Protein AF-A0A959FX69-F1 (afdb_monomer)

Radius of gyration: 20.19 Å; Cα contacts (8 Å, |Δi|>4): 535; chains: 1; bounding box: 51×44×54 Å

Structure (mmCIF, N/CA/C/O backbone):
data_AF-A0A959FX69-F1
#
_entry.id   AF-A0A959FX69-F1
#
loop_
_atom_site.group_PDB
_atom_site.id
_atom_site.type_symbol
_atom_site.label_atom_id
_atom_site.label_alt_id
_atom_site.label_comp_id
_atom_site.label_asym_id
_atom_site.label_entity_id
_atom_site.label_seq_id
_atom_site.pdbx_PDB_ins_code
_atom_site.Cartn_x
_atom_site.Cartn_y
_atom_site.Cartn_z
_atom_site.occupancy
_atom_site.B_iso_or_equiv
_atom_site.auth_seq_id
_atom_site.auth_comp_id
_atom_site.auth_asym_id
_atom_site.auth_atom_id
_atom_site.pdbx_PDB_model_num
ATOM 1 N N . PHE A 1 1 ? 13.823 -12.215 2.685 1.00 60.84 1 PHE A N 1
ATOM 2 C CA . PHE A 1 1 ? 13.140 -11.097 3.364 1.00 60.84 1 PHE A CA 1
ATOM 3 C C . PHE A 1 1 ? 13.623 -11.013 4.807 1.00 60.84 1 PHE A C 1
ATOM 5 O O . PHE A 1 1 ? 13.879 -12.054 5.402 1.00 60.84 1 PHE A O 1
ATOM 12 N N . ILE A 1 2 ? 13.808 -9.805 5.346 1.00 69.81 2 ILE A N 1
ATOM 13 C CA . ILE A 1 2 ? 14.130 -9.591 6.763 1.00 69.81 2 ILE A CA 1
ATOM 14 C C . ILE A 1 2 ? 13.033 -8.697 7.331 1.00 69.81 2 ILE A C 1
ATOM 16 O O . ILE A 1 2 ? 12.988 -7.513 7.013 1.00 69.81 2 ILE A O 1
ATOM 20 N N . GLN A 1 3 ? 12.176 -9.258 8.182 1.00 81.19 3 GLN A N 1
ATOM 21 C CA . GLN A 1 3 ? 11.218 -8.481 8.960 1.00 81.19 3 GLN A CA 1
ATOM 22 C C . GLN A 1 3 ? 11.856 -8.080 10.285 1.00 81.19 3 GLN A C 1
ATOM 24 O O . GLN A 1 3 ? 12.439 -8.916 10.978 1.00 81.19 3 GLN A O 1
ATOM 29 N N . LYS A 1 4 ? 11.730 -6.806 10.653 1.00 84.50 4 LYS A N 1
ATOM 30 C CA . LYS A 1 4 ? 12.054 -6.330 11.998 1.00 84.50 4 LYS A CA 1
ATOM 31 C C . LYS A 1 4 ? 10.787 -5.773 12.616 1.00 84.50 4 LYS A C 1
ATOM 33 O O . LYS A 1 4 ? 10.212 -4.830 12.085 1.00 84.50 4 LYS A O 1
ATOM 38 N N . VAL A 1 5 ? 10.370 -6.375 13.722 1.00 86.62 5 VAL A N 1
ATOM 39 C CA . VAL A 1 5 ? 9.190 -5.959 14.477 1.00 86.62 5 VAL A CA 1
ATOM 40 C C . VAL A 1 5 ? 9.670 -5.329 15.776 1.00 86.62 5 VAL A C 1
ATOM 42 O O . VAL A 1 5 ? 10.450 -5.934 16.512 1.00 86.62 5 VAL A O 1
ATOM 45 N N . TYR A 1 6 ? 9.220 -4.106 16.036 1.00 86.81 6 TYR A N 1
ATOM 46 C CA . TYR A 1 6 ? 9.496 -3.375 17.267 1.00 86.81 6 TYR A CA 1
ATOM 47 C C . TYR A 1 6 ? 8.195 -3.273 18.056 1.00 86.81 6 TYR A C 1
ATOM 49 O O . TYR A 1 6 ? 7.182 -2.837 17.518 1.00 86.81 6 TYR A O 1
ATOM 57 N N . GLN A 1 7 ? 8.222 -3.700 19.317 1.00 89.94 7 GLN A N 1
ATOM 58 C CA . GLN A 1 7 ? 7.060 -3.702 20.201 1.00 89.94 7 GLN A CA 1
ATOM 59 C C . GLN A 1 7 ? 7.427 -3.071 21.537 1.00 89.94 7 GLN A C 1
ATOM 61 O O . GLN A 1 7 ? 8.531 -3.261 22.050 1.00 89.94 7 GLN A O 1
ATOM 66 N N . GLY A 1 8 ? 6.482 -2.333 22.101 1.00 90.56 8 GLY A N 1
ATOM 67 C CA . GLY A 1 8 ? 6.610 -1.713 23.406 1.00 90.56 8 GLY A CA 1
ATOM 68 C C . GLY A 1 8 ? 5.258 -1.224 23.902 1.00 90.56 8 GLY A C 1
ATOM 69 O O . GLY A 1 8 ? 4.293 -1.154 23.145 1.00 90.56 8 GLY A O 1
ATOM 70 N N . THR A 1 9 ? 5.206 -0.887 25.183 1.00 90.50 9 THR A N 1
ATOM 71 C CA . THR A 1 9 ? 4.040 -0.276 25.820 1.00 90.50 9 THR A CA 1
ATOM 72 C C . THR A 1 9 ? 4.452 1.081 26.357 1.00 90.50 9 THR A C 1
ATOM 74 O O . THR A 1 9 ? 5.517 1.216 26.961 1.00 90.50 9 THR A O 1
ATOM 77 N N . HIS A 1 10 ? 3.608 2.080 26.134 1.00 89.56 10 H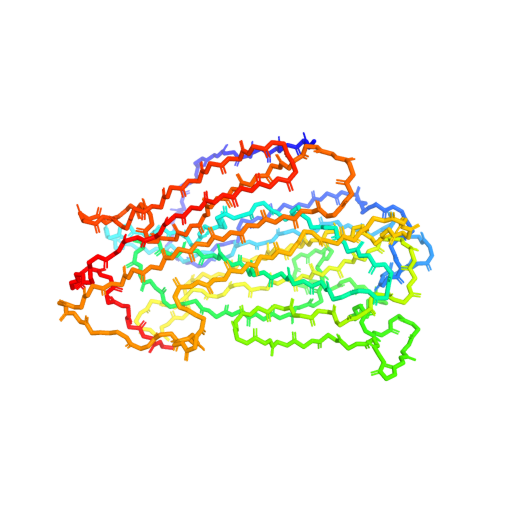IS A N 1
ATOM 78 C CA . HIS A 1 10 ? 3.779 3.420 26.664 1.00 89.56 10 HIS A CA 1
ATOM 79 C C . HIS A 1 10 ? 2.463 3.869 27.295 1.00 89.56 10 HIS A C 1
ATOM 81 O O . HIS A 1 10 ? 1.397 3.632 26.732 1.00 89.56 10 HIS A O 1
ATOM 87 N N . THR A 1 11 ? 2.545 4.490 28.467 1.00 90.19 11 THR A N 1
ATOM 88 C CA . THR A 1 11 ? 1.401 5.107 29.138 1.00 90.19 11 THR A CA 1
ATOM 89 C C . THR A 1 11 ? 1.518 6.609 28.951 1.00 90.19 11 THR A C 1
ATOM 91 O O . THR A 1 11 ? 2.545 7.181 29.306 1.00 90.19 11 THR A O 1
ATOM 94 N N . TYR A 1 12 ? 0.485 7.214 28.375 1.00 89.31 12 TYR A N 1
ATOM 95 C CA . TYR A 1 12 ? 0.401 8.654 28.166 1.00 89.31 12 TYR A CA 1
ATOM 96 C C . TYR A 1 12 ? -0.256 9.311 29.382 1.00 89.31 12 TYR A C 1
ATOM 98 O O . TYR A 1 12 ? -1.201 8.757 29.942 1.00 89.31 12 TYR A O 1
ATOM 106 N N . ASP A 1 13 ? 0.252 10.475 29.786 1.00 90.12 13 ASP A N 1
ATOM 107 C CA . ASP A 1 13 ? -0.239 11.191 30.971 1.00 90.12 13 ASP A CA 1
ATOM 108 C C . ASP A 1 13 ? -1.556 11.946 30.713 1.00 90.12 13 ASP A C 1
ATOM 110 O O . ASP A 1 13 ? -2.286 12.247 31.656 1.00 90.12 13 ASP A O 1
ATOM 114 N N . GLU A 1 14 ? -1.858 12.259 29.449 1.00 92.19 14 GLU A N 1
ATOM 115 C CA . GLU A 1 14 ? -3.026 13.041 29.037 1.00 92.19 14 GLU A CA 1
ATOM 116 C C . GLU A 1 14 ? -3.644 12.469 27.750 1.00 92.19 14 GLU A C 1
ATOM 118 O O . GLU A 1 14 ? -2.985 11.782 26.966 1.00 92.19 14 GLU A O 1
ATOM 123 N N . ALA A 1 15 ? -4.921 12.771 27.511 1.00 92.00 15 ALA A N 1
ATOM 124 C CA . ALA A 1 15 ? -5.539 12.558 26.210 1.00 92.00 15 ALA A CA 1
ATOM 125 C C . ALA A 1 15 ? -4.938 13.507 25.161 1.00 92.00 15 ALA A C 1
ATOM 127 O O . ALA A 1 15 ? -4.687 14.686 25.419 1.00 92.00 15 ALA A O 1
ATOM 128 N N . GLY A 1 16 ? -4.754 13.012 23.941 1.00 92.50 16 GLY A N 1
ATOM 129 C CA . GLY A 1 16 ? -4.154 13.787 22.863 1.00 92.50 16 GLY A CA 1
ATOM 130 C C . GLY A 1 16 ? -3.805 12.945 21.645 1.00 92.50 16 GLY A C 1
ATOM 131 O O . GLY A 1 16 ? -4.006 11.733 21.622 1.00 92.50 16 GLY A O 1
ATOM 132 N N . THR A 1 17 ? -3.275 13.599 20.616 1.00 92.56 17 THR A N 1
ATOM 133 C CA . THR A 1 17 ? -2.729 12.915 19.440 1.00 92.56 17 THR A CA 1
ATOM 134 C C . THR A 1 17 ? -1.234 12.723 19.625 1.00 92.56 17 THR A C 1
ATOM 136 O O . THR A 1 17 ? -0.490 13.689 19.802 1.00 92.56 17 THR A O 1
ATOM 139 N N . TYR A 1 18 ? -0.792 11.474 19.546 1.00 92.94 18 TYR A N 1
ATOM 140 C CA . TYR A 1 18 ? 0.601 11.091 19.723 1.00 92.94 18 TYR A CA 1
ATOM 141 C C . TYR A 1 18 ? 1.142 10.452 18.455 1.00 92.94 18 TYR A C 1
ATOM 143 O O . TYR A 1 18 ? 0.431 9.730 17.765 1.00 92.94 18 TYR A O 1
ATOM 151 N N . ILE A 1 19 ? 2.417 10.707 18.160 1.00 94.25 19 ILE A N 1
ATOM 152 C CA . ILE A 1 19 ? 3.085 10.172 16.975 1.00 94.25 19 ILE A CA 1
ATOM 153 C C . ILE A 1 19 ? 4.108 9.130 17.411 1.00 94.25 19 ILE A C 1
ATOM 155 O O . ILE A 1 19 ? 5.110 9.454 18.053 1.00 94.25 19 ILE A O 1
ATOM 159 N N . LEU A 1 20 ? 3.882 7.882 17.014 1.00 92.94 20 LEU A N 1
ATOM 160 C CA . LEU A 1 20 ? 4.917 6.863 16.986 1.00 92.94 20 LEU A CA 1
ATOM 161 C C . LEU A 1 20 ? 5.712 7.042 15.695 1.00 92.94 20 LEU A C 1
ATOM 163 O O . LEU A 1 20 ? 5.139 7.097 14.612 1.00 92.94 20 LEU A O 1
ATOM 167 N N . SER A 1 21 ? 7.036 7.135 15.786 1.00 94.00 21 SER A N 1
ATOM 168 C CA . SER A 1 21 ? 7.864 7.281 14.590 1.00 94.00 21 SER A CA 1
ATOM 169 C C . SER A 1 21 ? 9.110 6.421 14.627 1.00 94.00 21 SER A C 1
ATOM 171 O O . SER A 1 21 ? 9.652 6.094 15.684 1.00 94.00 21 SER A O 1
ATOM 173 N N . PHE A 1 22 ? 9.564 6.063 13.434 1.00 92.75 22 PHE A N 1
ATOM 174 C CA . PHE A 1 22 ? 10.793 5.335 13.203 1.00 92.75 22 PHE A CA 1
ATOM 175 C C . PHE A 1 22 ? 11.621 6.096 12.179 1.00 92.75 22 PHE A C 1
ATOM 177 O O . PHE A 1 22 ? 11.14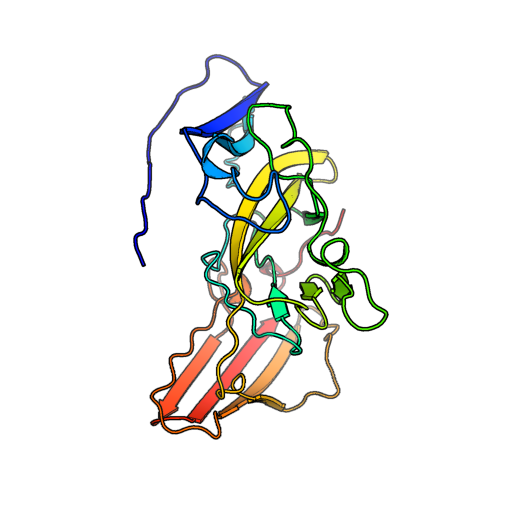4 6.414 11.092 1.00 92.75 22 PHE A O 1
ATOM 184 N N . ARG A 1 23 ? 12.882 6.358 12.520 1.00 94.12 23 ARG A N 1
ATOM 185 C CA . ARG A 1 23 ? 13.843 6.977 11.615 1.00 94.12 23 ARG A CA 1
ATOM 186 C C . ARG A 1 23 ? 15.068 6.092 11.480 1.00 94.12 23 ARG A C 1
ATOM 188 O O . ARG A 1 23 ? 15.668 5.703 12.481 1.00 94.12 23 ARG A O 1
ATOM 195 N N . TYR A 1 24 ? 15.476 5.846 10.243 1.00 92.25 24 TYR A N 1
ATOM 196 C CA . TYR A 1 24 ? 16.719 5.159 9.928 1.00 92.25 24 TYR A CA 1
ATOM 197 C C . TYR A 1 24 ? 17.632 6.067 9.088 1.00 92.25 24 TYR A C 1
ATOM 199 O O . TYR A 1 24 ? 17.169 6.652 8.102 1.00 92.25 24 TYR A O 1
ATOM 207 N N . PRO A 1 25 ? 18.912 6.238 9.474 1.00 91.00 25 PRO A N 1
ATOM 208 C CA . PRO A 1 25 ? 19.843 7.061 8.717 1.00 91.00 25 PRO A CA 1
ATOM 209 C C . PRO A 1 25 ? 20.224 6.355 7.411 1.00 91.00 25 PRO A C 1
ATOM 211 O O . PRO A 1 25 ? 20.936 5.354 7.424 1.00 91.00 25 PRO A O 1
ATOM 214 N N . GLY A 1 26 ? 19.759 6.916 6.296 1.00 88.88 26 GLY A N 1
ATOM 215 C CA . GLY A 1 26 ? 20.072 6.468 4.943 1.00 88.88 26 GLY A CA 1
ATOM 216 C C . GLY A 1 26 ? 19.048 5.503 4.348 1.00 88.88 26 GLY A C 1
ATOM 217 O O . GLY A 1 26 ? 18.696 4.483 4.938 1.00 88.88 26 GLY A O 1
ATOM 218 N N . ARG A 1 27 ? 18.582 5.815 3.138 1.00 94.06 27 ARG A N 1
ATOM 219 C CA . ARG A 1 27 ? 17.847 4.885 2.273 1.00 94.06 27 ARG A CA 1
ATOM 220 C C . ARG A 1 27 ? 18.829 3.995 1.509 1.00 94.06 27 ARG A C 1
ATOM 222 O O . ARG A 1 27 ? 20.050 4.103 1.635 1.00 94.06 27 ARG A O 1
ATOM 229 N N . LYS A 1 28 ? 18.298 3.105 0.677 1.00 93.94 28 LYS A N 1
ATOM 230 C CA . LYS A 1 28 ? 19.111 2.420 -0.327 1.00 93.94 28 LYS A CA 1
ATOM 231 C C . LYS A 1 28 ? 19.709 3.450 -1.298 1.00 93.94 28 LYS A C 1
ATOM 233 O O . LYS A 1 28 ? 19.029 4.411 -1.646 1.00 93.94 28 LYS A O 1
ATOM 238 N N . SER A 1 29 ? 20.954 3.247 -1.726 1.00 97.00 29 SER A N 1
ATOM 239 C CA . SER A 1 29 ? 21.612 4.081 -2.745 1.00 97.00 29 SER A CA 1
ATOM 240 C C . SER A 1 29 ? 21.018 3.857 -4.141 1.00 97.00 29 SER A C 1
ATOM 242 O O . SER A 1 29 ? 20.573 2.746 -4.444 1.00 97.00 29 SER A O 1
ATOM 244 N N . GLY A 1 30 ? 21.027 4.894 -4.983 1.00 97.44 30 GLY A N 1
ATOM 245 C CA . GLY A 1 30 ? 20.589 4.828 -6.378 1.00 97.44 30 GLY A CA 1
ATOM 246 C C . GLY A 1 30 ? 19.078 4.717 -6.611 1.00 97.44 30 GLY A C 1
ATOM 247 O O . GLY A 1 30 ? 18.683 4.170 -7.635 1.00 97.44 30 GLY A O 1
ATOM 248 N N . ILE A 1 31 ? 18.227 5.210 -5.703 1.00 97.88 31 ILE A N 1
ATOM 249 C CA . ILE A 1 31 ? 16.775 5.273 -5.948 1.00 97.88 31 ILE A CA 1
ATOM 250 C C . ILE A 1 31 ? 16.507 6.320 -7.034 1.00 97.88 31 ILE A C 1
ATOM 252 O O . ILE A 1 31 ? 16.881 7.481 -6.888 1.00 97.88 31 ILE A O 1
ATOM 256 N N . LEU A 1 32 ? 15.871 5.908 -8.129 1.00 98.25 32 LEU A N 1
ATOM 257 C CA . LEU A 1 32 ? 15.765 6.690 -9.363 1.00 98.25 32 LEU A CA 1
ATOM 258 C C . LEU A 1 32 ? 14.868 7.922 -9.220 1.00 98.25 32 LEU A C 1
ATOM 260 O O . LEU A 1 32 ? 15.136 8.957 -9.829 1.00 98.25 32 LEU A O 1
ATOM 264 N N . ASN A 1 33 ? 13.825 7.832 -8.396 1.00 97.69 33 ASN A N 1
ATOM 265 C CA . ASN A 1 33 ? 12.833 8.890 -8.233 1.00 97.69 33 ASN A CA 1
ATOM 266 C C . ASN A 1 33 ? 13.022 9.751 -6.971 1.00 97.69 33 ASN A C 1
ATOM 268 O O . ASN A 1 33 ? 12.149 10.554 -6.650 1.00 97.69 33 ASN A O 1
ATOM 272 N N . LEU A 1 34 ? 14.157 9.627 -6.267 1.00 97.44 34 LEU A N 1
ATOM 273 C CA . LEU A 1 34 ? 14.540 10.570 -5.211 1.00 97.44 34 LEU A CA 1
ATOM 274 C C . LEU A 1 34 ? 16.051 10.728 -5.092 1.00 97.44 34 LEU A C 1
ATOM 276 O O . LEU A 1 34 ? 16.771 9.759 -4.885 1.00 97.44 34 LEU A O 1
ATOM 280 N N . ASN A 1 35 ? 16.529 11.973 -5.160 1.00 96.94 35 ASN A N 1
ATOM 281 C CA . ASN A 1 35 ? 17.936 12.347 -4.934 1.00 96.94 35 ASN A CA 1
ATOM 282 C C . ASN A 1 35 ? 18.969 11.459 -5.654 1.00 96.94 35 ASN A C 1
ATOM 284 O O . ASN A 1 35 ? 20.085 11.287 -5.160 1.00 96.94 35 ASN A O 1
ATOM 288 N N . PHE A 1 36 ? 18.611 10.896 -6.810 1.00 96.75 36 PHE A N 1
ATOM 289 C CA . PHE A 1 36 ? 19.488 10.025 -7.580 1.00 96.75 36 PHE A CA 1
ATOM 290 C C . PHE A 1 36 ? 20.803 10.749 -7.938 1.00 96.75 36 PHE A C 1
ATOM 292 O O . PHE A 1 36 ? 20.761 11.911 -8.356 1.00 96.75 36 PHE A O 1
ATOM 299 N N . PRO A 1 37 ? 21.978 10.101 -7.811 1.00 96.75 37 PRO A N 1
ATOM 300 C CA . PRO A 1 37 ? 22.199 8.723 -7.351 1.00 96.75 37 PRO A CA 1
ATOM 301 C C . PRO A 1 37 ? 22.395 8.576 -5.829 1.00 96.75 37 PRO A C 1
ATOM 303 O O . PRO A 1 37 ? 22.539 7.458 -5.346 1.00 96.75 37 PRO A O 1
ATOM 306 N N . ASN A 1 38 ? 22.394 9.676 -5.072 1.00 97.12 38 ASN A N 1
ATOM 307 C CA . ASN A 1 38 ? 22.848 9.748 -3.677 1.00 97.12 38 ASN A CA 1
ATOM 308 C C . ASN A 1 38 ? 21.708 9.589 -2.651 1.00 97.12 38 ASN A C 1
ATOM 310 O O . ASN A 1 38 ? 21.697 10.253 -1.606 1.00 97.12 38 ASN A O 1
ATOM 314 N N . SER A 1 39 ? 20.710 8.754 -2.937 1.00 97.56 39 SER A N 1
ATOM 315 C CA . SER A 1 39 ? 19.547 8.550 -2.063 1.00 97.56 39 SER A CA 1
ATOM 316 C C . SER A 1 39 ? 19.911 8.012 -0.671 1.00 97.56 39 SER A C 1
ATOM 318 O O . SER A 1 39 ? 19.166 8.232 0.281 1.00 97.56 39 SER A O 1
ATOM 320 N N . GLU A 1 40 ? 21.079 7.387 -0.503 1.00 96.94 40 GLU A N 1
ATOM 321 C CA . GLU A 1 40 ? 21.619 6.953 0.792 1.00 96.94 40 GLU A CA 1
ATOM 322 C C . GLU A 1 40 ? 21.926 8.104 1.761 1.00 96.94 40 GLU A C 1
ATOM 324 O O . GLU A 1 40 ? 22.043 7.878 2.963 1.00 96.94 40 GLU A O 1
ATOM 329 N N . SER A 1 41 ? 22.026 9.341 1.265 1.00 96.50 41 SER A N 1
ATOM 330 C CA . SER A 1 41 ? 22.173 10.534 2.109 1.00 96.50 41 SER A CA 1
ATOM 331 C C . SER A 1 41 ? 20.863 10.977 2.775 1.00 96.50 41 SER A C 1
ATOM 333 O O . SER A 1 41 ? 20.879 11.795 3.696 1.00 96.50 41 SER A O 1
ATOM 335 N N . ILE A 1 42 ? 19.727 10.428 2.339 1.00 97.12 42 ILE A N 1
ATOM 336 C CA . ILE A 1 42 ? 18.392 10.790 2.810 1.00 97.12 42 ILE A CA 1
ATOM 337 C C . ILE A 1 42 ? 17.939 9.801 3.878 1.00 97.12 42 ILE A C 1
ATOM 339 O O . ILE A 1 42 ? 18.058 8.589 3.712 1.00 97.12 42 ILE A O 1
ATOM 343 N N . SER A 1 43 ? 17.394 10.308 4.983 1.00 96.19 43 SER A N 1
ATOM 344 C CA . SER A 1 43 ? 16.818 9.453 6.025 1.00 96.19 43 SER A CA 1
ATOM 345 C C . SER A 1 43 ? 15.530 8.776 5.546 1.00 96.19 43 SER A C 1
ATOM 347 O O . SER A 1 43 ? 14.752 9.339 4.777 1.00 96.19 43 SER A O 1
ATOM 349 N N . TYR A 1 44 ? 15.301 7.560 6.027 1.00 93.31 44 TYR A N 1
ATOM 350 C CA . TYR A 1 44 ? 14.010 6.889 5.938 1.00 93.31 44 TYR A CA 1
ATOM 351 C C . TYR A 1 44 ? 13.206 7.220 7.195 1.00 93.31 44 TYR A C 1
ATOM 353 O O . TYR A 1 44 ? 13.726 7.054 8.303 1.00 93.31 44 TYR A O 1
ATOM 361 N N . TYR A 1 45 ? 11.973 7.696 7.034 1.00 95.38 45 TYR A N 1
ATOM 362 C CA . TYR A 1 45 ? 11.091 8.058 8.140 1.00 95.38 45 TYR A CA 1
ATOM 363 C C . TYR A 1 45 ? 9.709 7.443 7.947 1.00 95.38 45 TYR A C 1
ATOM 365 O O . TYR A 1 45 ? 9.104 7.587 6.888 1.00 95.38 45 TYR A O 1
ATOM 373 N N . LEU A 1 46 ? 9.213 6.803 9.001 1.00 93.38 46 LEU A N 1
ATOM 374 C CA . LEU A 1 46 ? 7.832 6.362 9.137 1.00 93.38 46 LEU A CA 1
ATOM 375 C C . LEU A 1 46 ? 7.216 7.050 10.349 1.00 93.38 46 LEU A C 1
ATOM 377 O O . LEU A 1 46 ? 7.868 7.179 11.390 1.00 93.38 46 LEU A O 1
ATOM 381 N N . GLY A 1 47 ? 5.955 7.440 10.223 1.00 93.31 47 GLY A N 1
ATOM 382 C CA . GLY A 1 47 ? 5.157 8.005 11.300 1.00 93.31 47 GLY A CA 1
ATOM 383 C C . GLY A 1 47 ? 3.774 7.371 11.320 1.00 93.31 47 GLY A C 1
ATOM 384 O O . GLY A 1 47 ? 3.200 7.102 10.265 1.00 93.31 47 GLY A O 1
ATOM 385 N N . ALA A 1 48 ? 3.261 7.147 12.524 1.00 93.88 48 ALA A N 1
ATOM 386 C CA . ALA A 1 48 ? 1.873 6.816 12.775 1.00 93.88 48 ALA A CA 1
ATOM 387 C C . ALA A 1 48 ? 1.342 7.726 13.887 1.00 93.88 48 ALA A C 1
ATOM 389 O O . ALA A 1 48 ? 1.903 7.748 14.985 1.00 93.88 48 ALA A O 1
ATOM 390 N N . ALA A 1 49 ? 0.306 8.504 13.592 1.00 93.88 49 ALA A N 1
ATOM 391 C CA . ALA A 1 49 ? -0.400 9.314 14.570 1.00 93.88 49 ALA A CA 1
ATOM 392 C C . ALA A 1 49 ? -1.596 8.525 15.102 1.00 93.88 49 ALA A C 1
ATOM 394 O O . ALA A 1 49 ? -2.345 7.955 14.315 1.00 93.88 49 ALA A O 1
ATOM 395 N N . ALA A 1 50 ? -1.787 8.520 16.418 1.00 91.94 50 ALA A N 1
ATOM 396 C CA . ALA A 1 50 ? -2.941 7.907 17.057 1.00 91.94 50 ALA A CA 1
ATOM 397 C C . ALA A 1 50 ? -3.534 8.829 18.122 1.00 91.94 50 ALA A C 1
ATOM 399 O O . ALA A 1 50 ? -2.809 9.488 18.878 1.00 91.94 50 ALA A O 1
ATOM 400 N N . ARG A 1 51 ? -4.866 8.876 18.183 1.00 90.25 51 ARG A N 1
ATOM 401 C CA . ARG A 1 51 ? -5.613 9.604 19.209 1.00 90.25 51 ARG A CA 1
ATOM 402 C C . ARG A 1 51 ? -5.770 8.737 20.458 1.00 90.25 51 ARG A C 1
ATOM 404 O O . ARG A 1 51 ? -6.402 7.688 20.425 1.00 90.25 51 ARG A O 1
ATOM 411 N N . VAL A 1 52 ? -5.221 9.210 21.570 1.00 89.12 52 VAL A N 1
ATOM 412 C CA . VAL A 1 52 ? -5.407 8.644 22.909 1.00 89.12 52 VAL A CA 1
ATOM 413 C C . VAL A 1 52 ? -6.500 9.442 23.611 1.00 89.12 52 VAL A C 1
ATOM 415 O O . VAL A 1 52 ? -6.478 10.674 23.604 1.00 89.12 52 VAL A O 1
ATOM 418 N N . THR A 1 53 ? -7.471 8.749 24.202 1.00 86.31 53 THR A N 1
ATOM 419 C CA . THR A 1 53 ? -8.624 9.364 24.874 1.00 86.31 53 THR A CA 1
ATOM 420 C C . THR A 1 53 ? -8.765 8.849 26.297 1.00 86.31 53 THR A C 1
ATOM 422 O O . THR A 1 53 ? -8.407 7.706 26.559 1.00 86.31 53 THR A O 1
ATOM 425 N N . ASP A 1 54 ? -9.388 9.640 27.171 1.00 82.94 54 ASP A N 1
ATOM 426 C CA . ASP A 1 54 ? -9.720 9.231 28.546 1.00 82.94 54 ASP A CA 1
ATOM 427 C C . ASP A 1 54 ? -10.876 8.210 28.620 1.00 82.94 54 ASP A C 1
ATOM 429 O O . ASP A 1 54 ? -11.243 7.763 29.705 1.00 82.94 54 ASP A O 1
ATOM 433 N N . ASN A 1 55 ? -11.490 7.867 27.482 1.00 71.69 55 ASN A N 1
ATOM 434 C CA . ASN A 1 55 ? -12.589 6.908 27.417 1.00 71.69 55 ASN A CA 1
ATOM 435 C C . ASN A 1 55 ? -12.084 5.458 27.453 1.00 71.69 55 ASN A C 1
ATOM 437 O O . ASN A 1 55 ? -11.074 5.122 26.841 1.00 71.69 55 ASN A O 1
ATOM 441 N N . ASP A 1 56 ? -12.875 4.583 28.077 1.00 59.50 56 ASP A N 1
ATOM 442 C CA . ASP A 1 56 ? -12.555 3.162 28.274 1.00 59.50 56 ASP A CA 1
ATOM 443 C C . ASP A 1 56 ? -12.699 2.283 27.016 1.00 59.50 56 ASP A C 1
ATOM 445 O O . ASP A 1 56 ? -12.372 1.098 27.067 1.00 59.50 56 ASP A O 1
ATOM 449 N N . ALA A 1 57 ? -13.219 2.807 25.899 1.00 76.25 57 ALA A N 1
ATOM 450 C CA . ALA A 1 57 ? -13.374 2.021 24.675 1.00 76.25 57 ALA A CA 1
ATOM 451 C C . ALA A 1 57 ? -12.014 1.895 23.962 1.00 76.25 57 ALA A C 1
ATOM 453 O O . ALA A 1 57 ? -11.487 2.911 23.502 1.00 76.25 57 ALA A O 1
ATOM 454 N N . PRO A 1 58 ? -11.435 0.685 23.846 1.00 80.38 58 PRO A N 1
ATOM 455 C CA . PRO A 1 58 ? -10.174 0.503 23.139 1.00 80.38 58 PRO A CA 1
ATOM 456 C C . PRO A 1 58 ? -10.318 0.906 21.668 1.00 80.38 58 PRO A C 1
ATOM 458 O O . PRO A 1 58 ? -11.330 0.592 21.044 1.00 80.38 58 PRO A O 1
ATOM 461 N N . ASN A 1 59 ? -9.299 1.571 21.122 1.00 85.88 59 ASN A N 1
ATOM 462 C CA . ASN A 1 59 ? -9.137 1.759 19.683 1.00 85.88 59 ASN A CA 1
ATOM 463 C C . ASN A 1 59 ? -7.972 0.894 19.182 1.00 85.88 59 ASN A C 1
ATOM 465 O O . ASN A 1 59 ? -6.897 0.900 19.790 1.00 85.88 59 ASN A O 1
ATOM 469 N N . ARG A 1 60 ? -8.178 0.150 18.098 1.00 88.75 60 ARG A N 1
ATOM 470 C CA . ARG A 1 60 ? -7.174 -0.672 17.427 1.00 88.75 60 ARG A CA 1
ATOM 471 C C . ARG A 1 60 ? -6.856 -0.054 16.074 1.00 88.75 60 ARG A C 1
ATOM 473 O O . ARG A 1 60 ? -7.673 -0.125 15.170 1.00 88.75 60 ARG A O 1
ATOM 480 N N . SER A 1 61 ? -5.626 0.437 15.936 1.00 90.31 61 SER A N 1
ATOM 481 C CA . SER A 1 61 ? -5.147 1.045 14.697 1.00 90.31 61 SER A CA 1
ATOM 482 C C . SER A 1 61 ? -5.319 0.148 13.468 1.00 90.31 61 SER A C 1
ATOM 484 O O . SER A 1 61 ? -5.163 -1.080 13.581 1.00 90.31 61 SER A O 1
ATOM 486 N N . PRO A 1 62 ? -5.497 0.745 12.274 1.00 90.88 62 PRO A N 1
ATOM 487 C CA . PRO A 1 62 ? -5.469 0.006 11.027 1.00 90.88 62 PRO A CA 1
ATOM 488 C C . PRO A 1 62 ? -4.172 -0.784 10.890 1.00 90.88 62 PRO A C 1
ATOM 490 O O . PRO A 1 62 ? -3.072 -0.298 11.179 1.00 90.88 62 PRO A O 1
ATOM 493 N N . ARG A 1 63 ? -4.299 -2.016 10.408 1.00 89.81 63 ARG A N 1
ATOM 494 C CA . ARG A 1 63 ? -3.176 -2.922 10.171 1.00 89.81 63 ARG A CA 1
ATOM 495 C C . ARG A 1 63 ? -3.039 -3.230 8.692 1.00 89.81 63 ARG A C 1
ATOM 497 O O . ARG A 1 63 ? -4.020 -3.494 8.008 1.00 89.81 63 ARG A O 1
ATOM 504 N N . TRP A 1 64 ? -1.800 -3.241 8.229 1.00 88.56 64 TRP A N 1
ATOM 505 C CA . TRP A 1 64 ? -1.433 -3.688 6.892 1.00 88.56 64 TRP A CA 1
ATOM 506 C C . TRP A 1 64 ? -1.508 -5.210 6.833 1.00 88.56 64 TRP A C 1
ATOM 508 O O . TRP A 1 64 ? -0.843 -5.883 7.626 1.00 88.56 64 TRP A O 1
ATOM 518 N N . LEU A 1 65 ? -2.316 -5.748 5.923 1.00 89.00 65 LEU A N 1
ATOM 519 C CA . LEU A 1 65 ? -2.455 -7.196 5.760 1.00 89.00 65 LEU A CA 1
ATOM 520 C C . LEU A 1 65 ? -1.353 -7.788 4.881 1.00 89.00 65 LEU A C 1
ATOM 522 O O . LEU A 1 65 ? -1.059 -8.979 4.980 1.00 89.00 65 LEU A O 1
ATOM 526 N N . GLU A 1 66 ? -0.688 -6.941 4.094 1.00 83.94 66 GLU A N 1
ATOM 527 C CA . GLU A 1 66 ? 0.374 -7.342 3.182 1.00 83.94 66 GLU A CA 1
ATOM 528 C C . GLU A 1 66 ? 1.680 -6.605 3.484 1.00 83.94 66 GLU A C 1
ATOM 530 O O . GLU A 1 66 ? 1.709 -5.375 3.650 1.00 83.94 66 GLU A O 1
ATOM 535 N N . PRO A 1 67 ? 2.805 -7.337 3.557 1.00 78.00 67 PRO A N 1
ATOM 536 C CA . PRO A 1 67 ? 4.098 -6.685 3.635 1.00 78.00 67 PRO A CA 1
ATOM 537 C C . PRO A 1 67 ? 4.336 -5.899 2.328 1.00 78.00 67 PRO A C 1
ATOM 539 O O . PRO A 1 67 ? 3.843 -6.316 1.287 1.00 78.00 67 PRO A O 1
ATOM 542 N N . PRO A 1 68 ? 5.093 -4.786 2.349 1.00 72.25 68 PRO A N 1
ATOM 543 C CA . PRO A 1 68 ? 5.427 -4.013 1.146 1.00 72.25 68 PRO A CA 1
ATOM 544 C C . PRO A 1 68 ? 6.488 -4.749 0.313 1.00 72.25 68 PRO A C 1
ATOM 546 O O . PRO A 1 68 ? 7.644 -4.325 0.234 1.00 72.25 68 PRO A O 1
ATOM 549 N N . ILE A 1 69 ? 6.144 -5.939 -0.177 1.00 67.94 69 ILE A N 1
ATOM 550 C CA . ILE A 1 69 ? 7.015 -6.813 -0.959 1.00 67.94 69 ILE A CA 1
ATOM 551 C C . ILE A 1 69 ? 6.469 -6.830 -2.369 1.00 67.94 69 ILE A C 1
ATOM 553 O O . ILE A 1 69 ? 5.685 -7.697 -2.733 1.00 67.94 69 ILE A O 1
ATOM 557 N N . ASP A 1 70 ? 6.971 -5.894 -3.153 1.00 76.62 70 ASP A N 1
ATOM 558 C CA . ASP A 1 70 ? 6.452 -5.636 -4.476 1.00 76.62 70 ASP A CA 1
ATOM 559 C C . ASP A 1 70 ? 7.603 -5.473 -5.449 1.00 76.62 70 ASP A C 1
ATOM 561 O O . ASP A 1 70 ? 8.562 -4.743 -5.189 1.00 76.62 70 ASP A O 1
ATOM 565 N N . ARG A 1 71 ? 7.542 -6.205 -6.558 1.00 88.62 71 ARG A N 1
ATOM 566 C CA . ARG A 1 71 ? 8.531 -6.141 -7.631 1.00 88.62 71 ARG A CA 1
ATOM 567 C C . ARG A 1 71 ? 7.807 -5.803 -8.919 1.00 88.62 71 ARG A C 1
ATOM 569 O O . ARG A 1 71 ? 6.878 -6.504 -9.301 1.00 88.62 71 ARG A O 1
ATOM 576 N N . ALA A 1 72 ? 8.277 -4.758 -9.578 1.00 92.00 72 ALA A N 1
ATOM 577 C CA . ALA A 1 72 ? 7.796 -4.347 -10.883 1.00 92.00 72 ALA A CA 1
ATOM 578 C C . ALA A 1 72 ? 8.742 -4.852 -11.980 1.00 92.00 72 ALA A C 1
ATOM 580 O O . ALA A 1 72 ? 9.901 -5.190 -11.722 1.00 92.00 72 ALA A O 1
ATOM 581 N N . GLN A 1 73 ? 8.243 -4.879 -13.209 1.00 92.50 73 GLN A N 1
ATOM 582 C CA . GLN A 1 73 ? 8.986 -5.256 -14.406 1.00 92.50 73 GLN A CA 1
ATOM 583 C C . GLN A 1 73 ? 8.966 -4.074 -15.382 1.00 92.50 73 GLN A C 1
ATOM 585 O O . GLN A 1 73 ? 7.957 -3.374 -15.496 1.0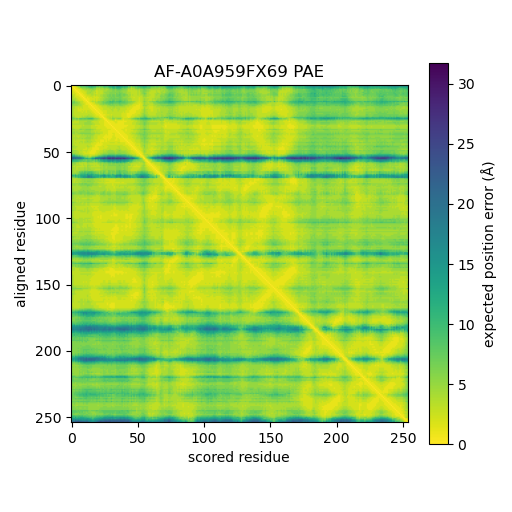0 92.50 73 GLN A O 1
ATOM 590 N N . VAL A 1 74 ? 10.080 -3.826 -16.072 1.00 94.62 74 VAL A N 1
ATOM 591 C CA . VAL A 1 74 ? 10.147 -2.781 -17.103 1.00 94.62 74 VAL A CA 1
ATOM 592 C C . VAL A 1 74 ? 9.080 -3.038 -18.169 1.00 94.62 74 VAL A C 1
ATOM 594 O O . VAL A 1 74 ? 8.970 -4.142 -18.696 1.00 94.62 74 VAL A O 1
ATOM 597 N N . GLY A 1 75 ? 8.300 -2.007 -18.500 1.00 92.00 75 GLY A N 1
ATOM 598 C CA . GLY A 1 75 ? 7.290 -2.083 -19.558 1.00 92.00 75 GLY A CA 1
ATOM 599 C C . GLY A 1 75 ? 6.013 -2.857 -19.210 1.00 92.00 75 GLY A C 1
ATOM 600 O O . GLY A 1 75 ? 5.177 -3.020 -20.095 1.00 92.00 75 GLY A O 1
ATOM 601 N N . ALA A 1 76 ? 5.855 -3.333 -17.971 1.00 91.38 76 ALA A N 1
ATOM 602 C CA . ALA A 1 76 ? 4.692 -4.105 -17.540 1.00 91.38 76 ALA A CA 1
ATOM 603 C C . ALA A 1 76 ? 3.920 -3.392 -16.415 1.00 91.38 76 ALA A C 1
ATOM 605 O O . ALA A 1 76 ? 4.543 -2.686 -15.611 1.00 91.38 76 ALA A O 1
ATOM 606 N N . PRO A 1 77 ? 2.593 -3.608 -16.320 1.00 90.75 77 PRO A N 1
ATOM 607 C CA . PRO A 1 77 ? 1.784 -3.019 -15.266 1.00 90.75 77 PRO A CA 1
ATOM 608 C C . PRO A 1 77 ? 2.165 -3.586 -13.901 1.00 90.75 77 PRO A C 1
ATOM 610 O O . PRO A 1 77 ? 2.347 -4.791 -13.724 1.00 90.75 77 PRO A O 1
ATOM 613 N N . PHE A 1 78 ? 2.248 -2.696 -12.922 1.00 90.94 78 PHE A N 1
ATOM 614 C CA . PHE A 1 78 ? 2.461 -3.002 -11.519 1.00 90.94 78 PHE A CA 1
ATOM 615 C C . PHE A 1 78 ? 1.263 -2.506 -10.704 1.00 90.94 78 PHE A C 1
ATOM 617 O O . PHE A 1 78 ? 0.880 -1.343 -10.811 1.00 90.94 78 PHE A O 1
ATOM 624 N N . LEU A 1 79 ? 0.684 -3.384 -9.887 1.00 89.75 79 LEU A N 1
ATOM 625 C CA . LEU A 1 79 ? -0.493 -3.108 -9.069 1.00 89.75 79 LEU A CA 1
ATOM 626 C C . LEU A 1 79 ? -0.132 -3.245 -7.587 1.00 89.75 79 LEU A C 1
ATOM 628 O O . LEU A 1 79 ? 0.258 -4.329 -7.163 1.00 89.75 79 LEU A O 1
ATOM 632 N N . ASP A 1 80 ? -0.305 -2.180 -6.806 1.00 88.88 80 ASP A N 1
ATOM 633 C CA . ASP A 1 80 ? -0.262 -2.230 -5.339 1.00 88.88 80 ASP A CA 1
ATOM 634 C C . ASP A 1 80 ? -1.663 -1.996 -4.777 1.00 88.88 80 ASP A C 1
ATOM 636 O O . ASP A 1 80 ? -2.301 -0.973 -5.042 1.00 88.88 80 ASP A O 1
ATOM 640 N N . ILE A 1 81 ? -2.139 -2.942 -3.973 1.00 87.44 81 ILE A N 1
ATOM 641 C CA . ILE A 1 81 ? -3.361 -2.787 -3.191 1.00 87.44 81 ILE A CA 1
ATOM 642 C C . ILE A 1 81 ? -2.910 -2.441 -1.770 1.00 87.44 81 ILE A C 1
ATOM 644 O O . ILE A 1 81 ? -2.283 -3.275 -1.121 1.00 87.44 81 ILE A O 1
ATOM 648 N N . PRO A 1 82 ? -3.230 -1.246 -1.237 1.00 87.06 82 PRO A N 1
ATOM 649 C CA . PRO A 1 82 ? -2.787 -0.861 0.101 1.00 87.06 82 PRO A CA 1
ATOM 650 C C . PRO A 1 82 ? -3.199 -1.868 1.183 1.00 87.06 82 PRO A C 1
ATOM 652 O O . PRO A 1 82 ? -2.451 -2.090 2.129 1.00 87.06 82 PRO A O 1
ATOM 655 N N . ASN A 1 83 ? -4.386 -2.468 1.038 1.00 88.06 83 ASN A N 1
ATOM 656 C CA . ASN A 1 83 ? -4.877 -3.592 1.840 1.00 88.06 83 ASN A CA 1
ATOM 657 C C . ASN A 1 83 ? -4.698 -3.401 3.363 1.00 88.06 83 ASN A C 1
ATOM 659 O O . ASN A 1 83 ? -4.276 -4.301 4.101 1.00 88.06 83 ASN A O 1
ATOM 663 N N . ALA A 1 84 ? -4.981 -2.184 3.837 1.00 90.50 84 ALA A N 1
ATOM 664 C CA . ALA A 1 84 ? -5.087 -1.904 5.258 1.00 90.50 84 ALA A CA 1
ATOM 665 C C . ALA A 1 84 ? -6.491 -2.278 5.746 1.00 90.50 84 ALA A C 1
ATOM 667 O O . ALA A 1 84 ? -7.487 -2.105 5.044 1.00 90.50 84 ALA A O 1
ATOM 668 N N . TYR A 1 85 ? -6.567 -2.784 6.971 1.00 91.06 85 TYR A N 1
ATOM 669 C CA . TYR A 1 85 ? -7.811 -3.186 7.607 1.00 91.06 85 TYR A CA 1
ATOM 670 C C . TYR A 1 85 ? -7.903 -2.602 9.007 1.00 91.06 85 TYR A C 1
ATOM 672 O O . TYR A 1 85 ? -6.989 -2.781 9.815 1.00 91.06 85 TYR A O 1
ATOM 680 N N . ASP A 1 86 ? -9.029 -1.961 9.295 1.00 91.94 86 ASP A N 1
ATOM 681 C CA . ASP A 1 86 ? -9.373 -1.483 10.625 1.00 91.94 86 ASP A CA 1
ATOM 682 C C . ASP A 1 86 ? -10.235 -2.526 11.367 1.00 91.94 86 ASP A C 1
ATOM 684 O O . ASP A 1 86 ? -11.334 -2.860 10.904 1.00 91.94 86 ASP A O 1
ATOM 688 N N . PRO A 1 87 ? -9.756 -3.093 12.492 1.00 89.12 87 PRO A N 1
ATOM 689 C CA . PRO A 1 87 ? -10.504 -4.091 13.254 1.00 89.12 87 PRO A CA 1
ATOM 690 C C . PRO A 1 87 ? -11.752 -3.562 13.963 1.00 89.12 87 PRO A C 1
ATOM 692 O O . PRO A 1 87 ? -12.618 -4.365 14.316 1.00 89.12 87 PRO A O 1
ATOM 695 N N . ASP A 1 88 ? -11.833 -2.260 14.216 1.00 88.62 88 ASP A N 1
ATOM 696 C CA . ASP A 1 88 ? -12.970 -1.626 14.882 1.00 88.62 88 ASP A CA 1
ATOM 697 C C . ASP A 1 88 ? -14.019 -1.130 13.880 1.00 88.62 88 ASP A C 1
ATOM 699 O O . ASP A 1 88 ? -15.173 -0.917 14.247 1.00 88.62 88 ASP A O 1
ATOM 703 N N . GLY A 1 89 ? -13.651 -1.052 12.601 1.00 88.38 89 GLY A N 1
ATOM 704 C CA . GLY A 1 89 ? -14.549 -0.703 11.509 1.00 88.38 89 GLY A CA 1
ATOM 705 C C . GLY A 1 89 ? -14.580 0.757 11.140 1.00 88.38 89 GLY A C 1
ATOM 706 O O . GLY A 1 89 ? -15.543 1.188 10.506 1.00 88.38 89 GLY A O 1
ATOM 707 N N . ASP A 1 90 ? -13.534 1.485 11.506 1.00 91.25 90 ASP A N 1
ATOM 708 C CA . ASP A 1 90 ? -13.338 2.849 11.050 1.00 91.25 90 ASP A CA 1
ATOM 709 C C . ASP A 1 90 ? -13.140 2.886 9.522 1.00 91.25 90 ASP A C 1
ATOM 711 O O . ASP A 1 90 ? -12.615 1.942 8.914 1.00 91.25 90 ASP A O 1
ATOM 715 N N . SER A 1 91 ? -13.583 3.971 8.875 1.00 91.69 91 SER A N 1
ATOM 716 C CA . SER A 1 91 ? -13.395 4.130 7.431 1.00 91.69 91 SER A CA 1
ATOM 717 C C . SER A 1 91 ? -11.950 4.518 7.126 1.00 91.69 91 SER A C 1
ATOM 719 O O . SER A 1 91 ? -11.334 5.310 7.841 1.00 91.69 91 SER A O 1
ATOM 721 N N . LEU A 1 92 ? -11.397 3.953 6.050 1.00 92.19 92 LEU A N 1
ATOM 722 C CA . LEU A 1 92 ? -10.014 4.184 5.642 1.00 92.19 92 LEU A CA 1
ATOM 723 C C . LEU A 1 92 ? -9.950 4.984 4.344 1.00 92.19 92 LEU A C 1
ATOM 725 O O . LEU A 1 92 ? -10.577 4.617 3.351 1.00 92.19 92 LEU A O 1
ATOM 729 N N . ALA A 1 93 ? -9.136 6.038 4.340 1.00 91.81 93 ALA A N 1
ATOM 730 C CA . ALA A 1 93 ? -8.787 6.787 3.138 1.00 91.81 93 ALA A CA 1
ATOM 731 C C . ALA A 1 93 ? -7.293 6.657 2.836 1.00 91.81 93 ALA A C 1
ATOM 733 O O . ALA A 1 93 ? -6.462 6.670 3.747 1.00 91.81 93 ALA A O 1
ATOM 734 N N . TYR A 1 94 ? -6.959 6.578 1.549 1.00 91.69 94 TYR A N 1
ATOM 735 C CA . TYR A 1 94 ? -5.598 6.385 1.057 1.00 91.69 94 TYR A CA 1
ATOM 736 C C . TYR A 1 94 ? -5.163 7.586 0.222 1.00 91.69 94 TYR A C 1
ATOM 738 O O . TYR A 1 94 ? -5.928 8.093 -0.595 1.00 91.69 94 TYR A O 1
ATOM 746 N N . GLU A 1 95 ? -3.925 8.029 0.411 1.00 91.88 95 GLU A N 1
ATOM 747 C CA . GLU A 1 95 ? -3.340 9.140 -0.339 1.00 91.88 95 GLU A CA 1
ATOM 748 C C . GLU A 1 95 ? -1.892 8.815 -0.719 1.00 91.88 95 GLU A C 1
ATOM 750 O O . GLU A 1 95 ? -1.108 8.391 0.132 1.00 91.88 95 GLU A O 1
ATOM 755 N N . LEU A 1 96 ? -1.513 9.052 -1.980 1.00 93.19 96 LEU A N 1
ATOM 756 C CA . LEU A 1 96 ? -0.100 9.099 -2.356 1.00 93.19 96 LEU A CA 1
ATOM 757 C C . LEU A 1 96 ? 0.535 10.354 -1.778 1.00 93.19 96 LEU A C 1
ATOM 759 O O . LEU A 1 96 ? 0.073 11.469 -2.024 1.00 93.19 96 LEU A O 1
ATOM 763 N N . ILE A 1 97 ? 1.633 10.169 -1.057 1.00 95.38 97 ILE A N 1
ATOM 764 C CA . ILE A 1 97 ? 2.391 11.269 -0.475 1.00 95.38 97 ILE A CA 1
ATOM 765 C C . ILE A 1 97 ? 3.833 11.254 -0.970 1.00 95.38 97 ILE A C 1
ATOM 767 O O . ILE A 1 97 ? 4.367 10.244 -1.432 1.00 95.38 97 ILE A O 1
ATOM 771 N N . VAL A 1 98 ? 4.508 12.387 -0.801 1.00 97.56 98 VAL A N 1
ATOM 772 C CA . VAL A 1 98 ? 5.968 12.417 -0.883 1.00 97.56 98 VAL A CA 1
ATOM 773 C C . VAL A 1 98 ? 6.526 11.692 0.348 1.00 97.56 98 VAL A C 1
ATOM 775 O O . VAL A 1 98 ? 6.137 12.050 1.467 1.00 97.56 98 VAL A O 1
ATOM 778 N N . PRO A 1 99 ? 7.452 10.724 0.184 1.00 96.94 99 PRO A N 1
ATOM 779 C CA . PRO A 1 99 ? 8.129 10.087 1.305 1.00 96.94 99 PRO A CA 1
ATOM 780 C C . PRO A 1 99 ? 8.718 11.122 2.262 1.00 96.94 99 PRO A C 1
ATOM 782 O O . PRO A 1 99 ? 9.146 12.202 1.848 1.00 96.94 99 PRO A O 1
ATOM 785 N N . GLN A 1 100 ? 8.782 10.793 3.546 1.00 97.38 100 GLN A N 1
ATOM 786 C CA . GLN A 1 100 ? 9.330 11.688 4.559 1.00 97.38 100 GLN A CA 1
ATOM 787 C C . GLN A 1 100 ? 10.770 11.300 4.917 1.00 97.38 100 GLN A C 1
ATOM 789 O O . GLN A 1 100 ? 11.183 10.141 4.810 1.00 97.38 100 GLN A O 1
ATOM 794 N N . GLN A 1 101 ? 11.557 12.294 5.322 1.00 96.56 101 GLN A N 1
ATOM 795 C CA . GLN A 1 101 ? 12.905 12.100 5.872 1.00 96.56 101 GLN A CA 1
ATOM 796 C C . GLN A 1 101 ? 12.963 12.370 7.378 1.00 96.56 101 GLN A C 1
ATOM 798 O O . GLN A 1 101 ? 13.811 11.807 8.071 1.00 96.56 101 GLN A O 1
ATOM 803 N N . GLU A 1 102 ? 12.048 13.197 7.883 1.00 95.69 102 GLU A N 1
ATOM 804 C CA . GLU A 1 102 ? 11.830 13.503 9.296 1.00 95.69 102 GLU A CA 1
ATOM 805 C C . GLU A 1 102 ? 10.355 13.885 9.505 1.00 95.69 102 GLU A C 1
ATOM 807 O O . GLU A 1 102 ? 9.617 14.081 8.535 1.00 95.69 102 GLU A O 1
ATOM 812 N N . LEU A 1 103 ? 9.930 14.032 10.766 1.00 93.81 103 LEU A N 1
ATOM 813 C CA . LEU A 1 103 ? 8.573 14.462 11.100 1.00 93.81 103 LEU A CA 1
ATOM 814 C C . LEU A 1 103 ? 8.239 15.790 10.404 1.00 93.81 103 LEU A C 1
ATOM 816 O O . LEU A 1 103 ? 8.878 16.812 10.654 1.00 93.81 103 LEU A O 1
ATOM 820 N N . GLY A 1 104 ? 7.226 15.761 9.536 1.00 92.19 104 GLY A N 1
ATOM 821 C CA . GLY A 1 104 ? 6.763 16.935 8.794 1.00 92.19 104 GLY A CA 1
ATOM 822 C C . GLY A 1 104 ? 7.724 17.425 7.705 1.00 92.19 104 GLY A C 1
ATOM 823 O O . GLY A 1 104 ? 7.520 18.513 7.171 1.00 92.19 104 GLY A O 1
ATOM 824 N N . GLN A 1 105 ? 8.763 16.656 7.362 1.00 96.62 105 GLN A N 1
ATOM 825 C CA . GLN A 1 105 ? 9.715 17.010 6.312 1.00 96.62 105 GLN A CA 1
ATOM 826 C C . GLN A 1 105 ? 9.707 15.977 5.189 1.00 96.62 105 GLN A C 1
ATOM 828 O O . GLN A 1 105 ? 10.199 14.855 5.342 1.00 96.62 105 GLN A O 1
ATOM 833 N N . SER A 1 106 ? 9.198 16.392 4.032 1.00 97.44 106 SER A N 1
ATOM 834 C CA . SER A 1 106 ? 9.257 15.615 2.796 1.00 97.44 106 SER A CA 1
ATOM 835 C C . SER A 1 106 ? 10.698 15.438 2.310 1.00 97.44 106 SER A C 1
ATOM 837 O O . SER A 1 106 ? 11.567 16.291 2.525 1.00 97.44 106 SER A O 1
ATOM 839 N N . VAL A 1 107 ? 10.946 14.326 1.625 1.00 97.88 107 VAL A N 1
ATOM 840 C CA . VAL A 1 107 ? 12.189 14.067 0.900 1.00 97.88 107 VAL A CA 1
ATOM 841 C C . VAL A 1 107 ? 12.330 15.092 -0.240 1.00 97.88 107 VAL A C 1
ATOM 843 O O . VAL A 1 107 ? 11.406 15.243 -1.041 1.00 97.88 107 VAL A O 1
ATOM 846 N N . PRO A 1 108 ? 13.463 15.812 -0.344 1.00 97.06 108 PRO A N 1
ATOM 847 C CA . PRO A 1 108 ? 13.689 16.771 -1.422 1.00 97.06 108 PRO A CA 1
ATOM 848 C C . PRO A 1 108 ? 13.910 16.042 -2.748 1.00 97.06 108 PRO A C 1
ATOM 850 O O . PRO A 1 108 ? 14.303 14.880 -2.749 1.00 97.06 108 PRO A O 1
ATOM 853 N N . ASN A 1 109 ? 13.716 16.725 -3.880 1.00 97.12 109 ASN A N 1
ATOM 854 C CA . ASN A 1 109 ? 13.973 16.175 -5.222 1.00 97.12 109 ASN A CA 1
ATOM 855 C C . ASN A 1 109 ? 13.308 14.808 -5.473 1.00 97.12 109 ASN A C 1
ATOM 857 O O . ASN A 1 109 ? 13.865 13.965 -6.179 1.00 97.12 109 ASN A O 1
ATOM 861 N N . TYR A 1 110 ? 12.158 14.575 -4.842 1.00 98.00 110 TYR A N 1
ATOM 862 C CA . TYR A 1 110 ? 11.304 13.437 -5.128 1.00 98.00 110 TYR A CA 1
ATOM 863 C C . TYR A 1 110 ? 10.389 13.772 -6.302 1.00 98.00 110 TYR A C 1
ATOM 865 O O . TYR A 1 110 ? 9.882 14.890 -6.410 1.00 98.00 110 TYR A O 1
ATOM 873 N N . GLN A 1 111 ? 10.145 12.771 -7.133 1.00 97.50 111 GLN A N 1
ATOM 874 C CA . GLN A 1 111 ? 9.046 12.750 -8.084 1.00 97.50 111 GLN A CA 1
ATOM 875 C C . GLN A 1 111 ? 8.329 11.409 -7.971 1.00 97.50 111 GLN A C 1
ATOM 877 O O . GLN A 1 111 ? 8.937 10.402 -7.598 1.00 97.50 111 GLN A O 1
ATOM 882 N N . TYR A 1 112 ? 7.041 11.385 -8.296 1.00 96.69 112 TYR A N 1
ATOM 883 C CA . TYR A 1 112 ? 6.339 10.116 -8.438 1.00 96.69 112 TYR A CA 1
ATOM 884 C C . TYR A 1 112 ? 7.003 9.259 -9.538 1.00 96.69 112 TYR A C 1
ATOM 886 O O . TYR A 1 112 ? 7.721 9.802 -10.386 1.00 96.69 112 TYR A O 1
ATOM 894 N N . PRO A 1 113 ? 6.857 7.920 -9.490 1.00 96.12 113 PRO A N 1
ATOM 895 C CA . PRO A 1 113 ? 7.456 7.009 -10.470 1.00 96.12 113 PRO A CA 1
ATOM 896 C C . PRO A 1 113 ? 7.233 7.397 -11.944 1.00 96.12 113 PRO A C 1
ATOM 898 O O . PRO A 1 113 ? 8.156 7.285 -12.754 1.00 96.12 113 PRO A O 1
ATOM 901 N N . ASP A 1 114 ? 6.063 7.946 -12.265 1.00 96.25 114 ASP A N 1
ATOM 902 C CA . ASP A 1 114 ? 5.682 8.463 -13.587 1.00 96.25 114 ASP A CA 1
ATOM 903 C C . ASP A 1 114 ? 6.465 9.717 -14.036 1.00 96.25 114 ASP A C 1
ATOM 905 O O . ASP A 1 114 ? 6.593 10.006 -15.226 1.00 96.25 114 ASP A O 1
ATOM 909 N N . GLY A 1 115 ? 7.084 10.436 -13.097 1.00 96.44 115 GLY A N 1
ATOM 910 C CA . GLY A 1 115 ? 7.988 11.554 -13.375 1.00 96.44 115 GLY A CA 1
ATOM 911 C C . GLY A 1 115 ? 9.388 11.134 -13.843 1.00 96.44 115 GLY A C 1
ATOM 912 O O . GLY A 1 115 ? 10.112 11.931 -14.445 1.00 96.44 115 GLY A O 1
ATOM 913 N N . VAL A 1 116 ? 9.808 9.889 -13.593 1.00 96.44 116 VAL A N 1
ATOM 914 C CA . VAL A 1 116 ? 11.101 9.383 -14.082 1.00 96.44 116 VAL A CA 1
ATOM 915 C C . VAL A 1 116 ? 10.957 9.007 -15.550 1.00 96.44 116 VAL A C 1
ATOM 917 O O . VAL A 1 116 ? 10.229 8.083 -15.863 1.00 96.44 116 VAL A O 1
ATOM 920 N N . MET A 1 117 ? 11.679 9.679 -16.451 1.00 95.88 117 MET A N 1
ATOM 921 C CA . MET A 1 117 ? 11.539 9.495 -17.909 1.00 95.88 117 MET A CA 1
ATOM 922 C C . MET A 1 117 ? 10.065 9.509 -18.371 1.00 95.88 117 MET A C 1
ATOM 924 O O . MET A 1 117 ? 9.563 8.486 -18.837 1.00 95.88 117 MET A O 1
ATOM 928 N N . PRO A 1 118 ? 9.365 10.653 -18.243 1.00 95.06 118 PRO A N 1
ATOM 929 C CA . PRO A 1 118 ? 7.943 10.732 -18.559 1.00 95.06 118 PRO A CA 1
ATOM 930 C C . PRO A 1 118 ? 7.661 10.310 -20.003 1.00 95.06 118 PRO A C 1
ATOM 932 O O . PRO A 1 118 ? 8.322 10.773 -20.938 1.00 95.06 118 PRO A O 1
ATOM 935 N N . SER A 1 119 ? 6.656 9.461 -20.185 1.00 94.94 119 SER A N 1
ATOM 936 C CA . SER A 1 119 ? 6.177 9.002 -21.488 1.00 94.94 119 SER A CA 1
ATOM 937 C C . SER A 1 119 ? 4.661 8.778 -21.431 1.00 94.94 119 SER A C 1
ATOM 939 O O . SER A 1 119 ? 4.104 8.713 -20.338 1.00 94.94 119 SER A O 1
ATOM 941 N N . PRO A 1 120 ? 3.974 8.645 -22.579 1.00 93.81 120 PRO A N 1
ATOM 942 C CA . PRO A 1 120 ? 2.561 8.267 -22.598 1.00 93.81 120 PRO A CA 1
ATOM 943 C C . PRO A 1 120 ? 2.257 6.891 -21.987 1.00 93.81 120 PRO A C 1
ATOM 945 O O . PRO A 1 120 ? 1.097 6.633 -21.701 1.00 93.81 120 PRO A O 1
ATOM 948 N N . ASP A 1 121 ? 3.267 6.036 -21.807 1.00 91.38 121 ASP A N 1
ATOM 949 C CA . ASP A 1 121 ? 3.112 4.681 -21.264 1.00 91.38 121 ASP A CA 1
ATOM 950 C C . ASP A 1 121 ? 3.467 4.615 -19.763 1.00 91.38 121 ASP A C 1
ATOM 952 O O . ASP A 1 121 ? 3.035 3.711 -19.058 1.00 91.38 121 ASP A O 1
ATOM 956 N N . ASN A 1 122 ? 4.242 5.579 -19.250 1.00 95.62 122 ASN A N 1
ATOM 957 C CA . ASN A 1 122 ? 4.629 5.653 -17.843 1.00 95.62 122 ASN A CA 1
ATOM 958 C C . ASN A 1 122 ? 3.615 6.494 -17.057 1.00 95.62 122 ASN A C 1
ATOM 960 O O . ASN A 1 122 ? 3.819 7.694 -16.863 1.00 95.62 122 ASN A O 1
ATOM 964 N N . ILE A 1 123 ? 2.518 5.867 -16.633 1.00 94.56 123 ILE A N 1
ATOM 965 C CA . ILE A 1 123 ? 1.436 6.531 -15.899 1.00 94.56 123 ILE A CA 1
ATOM 966 C C . ILE A 1 123 ? 1.236 5.852 -14.545 1.00 94.56 123 ILE A C 1
ATOM 968 O O . ILE A 1 123 ? 1.178 4.627 -14.460 1.00 94.56 123 ILE A O 1
ATOM 972 N N . LEU A 1 124 ? 1.123 6.654 -13.486 1.00 93.50 124 LEU A N 1
ATOM 973 C CA . LEU A 1 124 ? 0.723 6.202 -12.158 1.00 93.50 124 LEU A CA 1
ATOM 974 C C . LEU A 1 124 ? -0.687 6.711 -11.855 1.00 93.50 124 LEU A C 1
ATOM 976 O O . LEU A 1 124 ? -0.910 7.915 -11.736 1.00 93.50 124 LEU A O 1
ATOM 980 N N . ASN A 1 125 ? -1.630 5.788 -11.701 1.00 90.69 125 ASN A N 1
ATOM 981 C CA . ASN A 1 125 ? -3.037 6.083 -11.472 1.00 90.69 125 ASN A CA 1
ATOM 982 C C . ASN A 1 125 ? -3.544 5.421 -10.190 1.00 90.69 125 ASN A C 1
ATOM 984 O O . ASN A 1 125 ? -3.054 4.376 -9.766 1.00 90.69 125 ASN A O 1
ATOM 988 N N . LEU A 1 126 ? -4.586 6.010 -9.606 1.00 83.50 126 LEU A N 1
ATOM 989 C CA . LEU A 1 126 ? -5.442 5.317 -8.650 1.00 83.50 126 LEU A CA 1
ATOM 990 C C . LEU A 1 126 ? -6.570 4.638 -9.442 1.00 83.50 126 LEU A C 1
ATOM 992 O O . LEU A 1 126 ? -7.364 5.327 -10.082 1.00 83.50 126 LEU A O 1
ATOM 996 N N . ALA A 1 127 ? -6.632 3.311 -9.402 1.00 73.94 127 ALA A N 1
ATOM 997 C CA . ALA A 1 127 ? -7.656 2.490 -10.041 1.00 73.94 127 ALA A CA 1
ATOM 998 C C . ALA A 1 127 ? -8.344 1.639 -8.968 1.00 73.94 127 ALA A C 1
ATOM 1000 O O . ALA A 1 127 ? -7.680 0.862 -8.297 1.00 73.94 127 ALA A O 1
ATOM 1001 N N . ASP A 1 128 ? -9.652 1.800 -8.760 1.00 69.75 128 ASP A N 1
ATOM 1002 C CA . ASP A 1 128 ? -10.457 0.924 -7.889 1.00 69.75 128 ASP A CA 1
ATOM 1003 C C . ASP A 1 128 ? -9.831 0.631 -6.505 1.00 69.75 128 ASP A C 1
ATOM 1005 O O . ASP A 1 128 ? -9.703 -0.516 -6.086 1.00 69.75 128 ASP A O 1
ATOM 1009 N N . TYR A 1 129 ? -9.423 1.690 -5.789 1.00 76.44 129 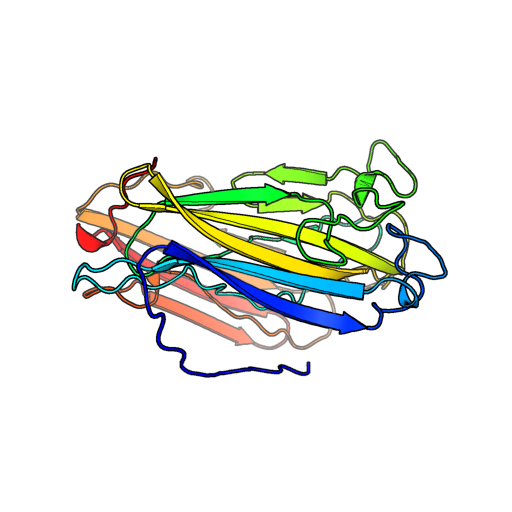TYR A N 1
ATOM 1010 C CA . TYR A 1 129 ? -8.750 1.631 -4.472 1.00 76.44 129 TYR A CA 1
ATOM 1011 C C . TYR A 1 129 ? -7.342 1.008 -4.466 1.00 76.44 129 TYR A C 1
ATOM 1013 O O . TYR A 1 129 ? -6.781 0.75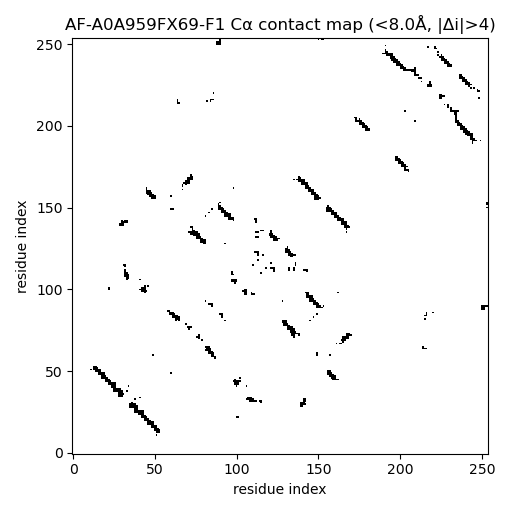5 -3.399 1.00 76.44 129 TYR A O 1
ATOM 1021 N N . SER A 1 130 ? -6.748 0.819 -5.640 1.00 84.31 130 SER A N 1
ATOM 1022 C CA . SER A 1 130 ? -5.383 0.334 -5.843 1.00 84.31 130 SER A CA 1
ATOM 1023 C C . SER A 1 130 ? -4.542 1.346 -6.623 1.00 84.31 130 SER A C 1
ATOM 1025 O O . SER A 1 130 ? -5.069 2.192 -7.349 1.00 84.31 130 SER A O 1
ATOM 1027 N N . TYR A 1 131 ? -3.225 1.280 -6.465 1.00 89.31 131 TYR A N 1
ATOM 1028 C CA . TYR A 1 131 ? -2.281 2.086 -7.228 1.00 89.31 131 TYR A CA 1
ATOM 1029 C C . TYR A 1 131 ? -1.743 1.266 -8.395 1.00 89.31 131 TYR A C 1
ATOM 1031 O O . TYR A 1 131 ? -1.028 0.285 -8.197 1.00 89.31 131 TYR A O 1
ATOM 1039 N N . LEU A 1 132 ? -2.090 1.687 -9.610 1.00 91.25 132 LEU A N 1
ATOM 1040 C CA . LEU A 1 132 ? -1.657 1.069 -10.855 1.00 91.25 132 LEU A CA 1
ATOM 1041 C C . LEU A 1 132 ? -0.559 1.920 -11.489 1.00 91.25 132 LEU A C 1
ATOM 1043 O O . LEU A 1 132 ? -0.775 3.086 -11.822 1.00 91.25 132 LEU A O 1
ATOM 1047 N N . TRP A 1 133 ? 0.615 1.326 -11.663 1.00 93.56 133 TRP A N 1
ATOM 1048 C CA . TRP A 1 133 ? 1.718 1.889 -12.424 1.00 93.56 133 TRP A CA 1
ATOM 1049 C C . TRP A 1 133 ? 1.841 1.141 -13.754 1.00 93.56 133 TRP A C 1
ATOM 1051 O O . TRP A 1 133 ? 2.287 -0.003 -13.770 1.00 93.56 133 TRP A O 1
ATOM 1061 N N . ASP A 1 134 ? 1.424 1.772 -14.854 1.00 91.88 134 ASP A N 1
ATOM 1062 C CA . ASP A 1 134 ? 1.191 1.104 -16.146 1.00 91.88 134 ASP A CA 1
ATOM 1063 C C . ASP A 1 134 ? 2.458 0.488 -16.753 1.00 91.88 134 ASP A C 1
ATOM 1065 O O . ASP A 1 134 ? 2.423 -0.629 -17.268 1.00 91.88 134 ASP A O 1
ATOM 1069 N N . ALA A 1 135 ? 3.579 1.210 -16.701 1.00 91.56 135 ALA A N 1
ATOM 1070 C CA . ALA A 1 135 ? 4.855 0.713 -17.192 1.00 91.56 135 ALA A CA 1
ATOM 1071 C C . ALA A 1 135 ? 6.029 1.459 -16.557 1.00 91.56 135 ALA A C 1
ATOM 1073 O O . ALA A 1 135 ? 6.273 2.640 -16.825 1.00 91.56 135 ALA A O 1
ATOM 1074 N N . ALA A 1 136 ? 6.832 0.736 -15.778 1.00 93.88 136 ALA A N 1
ATOM 1075 C CA . ALA A 1 136 ? 8.114 1.248 -15.326 1.00 93.88 136 ALA A CA 1
ATOM 1076 C C . ALA A 1 136 ? 9.068 1.430 -16.522 1.00 93.88 136 ALA A C 1
ATOM 1078 O O . ALA A 1 136 ? 9.249 0.490 -17.301 1.00 93.88 136 ALA A O 1
ATOM 1079 N N . PRO A 1 137 ? 9.717 2.595 -16.691 1.00 94.56 137 PRO A N 1
ATOM 1080 C CA . PRO A 1 137 ? 10.482 2.873 -17.905 1.00 94.56 137 PRO A CA 1
ATOM 1081 C C . PRO A 1 137 ? 11.956 2.450 -17.811 1.00 94.56 137 PRO A C 1
ATOM 1083 O O . PRO A 1 137 ? 12.657 2.460 -18.823 1.00 94.56 137 PRO A O 1
ATOM 1086 N N . LEU A 1 138 ? 12.457 2.148 -16.608 1.00 95.69 138 LEU A N 1
ATOM 1087 C CA . LEU A 1 138 ? 13.862 1.827 -16.365 1.00 95.69 138 LEU A CA 1
ATOM 1088 C C . LEU A 1 138 ? 14.022 0.841 -15.207 1.00 95.69 138 LEU A C 1
ATOM 1090 O O . LEU A 1 138 ? 13.386 0.991 -14.166 1.00 95.69 138 LEU A O 1
ATOM 1094 N N . GLU A 1 139 ? 14.933 -0.115 -15.373 1.00 97.00 139 GLU A N 1
ATOM 1095 C CA . GLU A 1 139 ? 15.380 -1.003 -14.301 1.00 97.00 139 GLU A CA 1
ATOM 1096 C C . GLU A 1 139 ? 16.031 -0.202 -13.159 1.00 97.00 139 GLU A C 1
ATOM 1098 O O . GLU A 1 139 ? 16.850 0.695 -13.381 1.00 97.00 139 GLU A O 1
ATOM 1103 N N . GLY A 1 140 ? 15.709 -0.541 -11.912 1.00 96.38 140 GLY A N 1
ATOM 1104 C CA . GLY A 1 140 ? 16.310 0.093 -10.746 1.00 96.38 140 GLY A CA 1
ATOM 1105 C C . GLY A 1 140 ? 15.416 0.043 -9.522 1.00 96.38 140 GLY A C 1
ATOM 1106 O O . GLY A 1 140 ? 14.627 -0.875 -9.341 1.00 96.38 140 GLY A O 1
ATOM 1107 N N . TYR A 1 141 ? 15.558 1.029 -8.640 1.00 96.88 141 TYR A N 1
ATOM 1108 C CA . TYR A 1 141 ? 14.754 1.114 -7.424 1.00 96.88 141 TYR A CA 1
ATOM 1109 C C . TYR A 1 141 ? 13.942 2.398 -7.421 1.00 96.88 141 TYR A C 1
ATOM 1111 O O . TYR A 1 141 ? 14.484 3.477 -7.665 1.00 96.88 141 TYR A O 1
ATOM 1119 N N . TYR A 1 142 ? 12.667 2.270 -7.082 1.00 96.88 142 TYR A N 1
ATOM 1120 C CA . TYR A 1 142 ? 11.718 3.367 -6.959 1.00 96.88 142 TYR A CA 1
ATOM 1121 C C . TYR A 1 142 ? 11.150 3.389 -5.544 1.00 96.88 142 TYR A C 1
ATOM 1123 O O . TYR A 1 142 ? 11.060 2.356 -4.885 1.00 96.88 142 TYR A O 1
ATOM 1131 N N . SER A 1 143 ? 10.795 4.570 -5.055 1.00 95.19 143 SER A N 1
ATOM 1132 C CA . SER A 1 143 ? 10.098 4.742 -3.782 1.00 95.19 143 SER A CA 1
ATOM 1133 C C . SER A 1 143 ? 8.672 5.205 -4.035 1.00 95.19 143 SER A C 1
ATOM 1135 O O . SER A 1 143 ? 8.460 6.095 -4.858 1.00 95.19 143 SER A O 1
ATOM 1137 N N . LEU A 1 144 ? 7.719 4.628 -3.312 1.00 94.44 144 LEU A N 1
ATOM 1138 C CA . LEU A 1 144 ? 6.318 5.037 -3.323 1.00 94.44 144 LEU A CA 1
ATOM 1139 C C . LEU A 1 144 ? 5.820 5.075 -1.879 1.00 94.44 144 LEU A C 1
ATOM 1141 O O . LEU A 1 144 ? 6.016 4.109 -1.145 1.00 94.44 144 LEU A O 1
ATOM 1145 N N . ALA A 1 145 ? 5.210 6.183 -1.461 1.00 93.94 145 ALA A N 1
ATOM 1146 C CA . ALA A 1 145 ? 4.686 6.326 -0.109 1.00 93.94 145 ALA A CA 1
ATOM 1147 C C . ALA A 1 145 ? 3.175 6.567 -0.118 1.00 93.94 145 ALA A C 1
ATOM 1149 O O . ALA A 1 145 ? 2.668 7.392 -0.879 1.00 93.94 145 ALA A O 1
ATOM 1150 N N . ILE A 1 146 ? 2.480 5.847 0.758 1.00 92.75 146 ILE A N 1
ATOM 1151 C CA . ILE A 1 146 ? 1.030 5.871 0.925 1.00 92.75 146 ILE A CA 1
ATOM 1152 C C . ILE A 1 146 ? 0.728 6.277 2.363 1.00 92.75 146 ILE A C 1
ATOM 1154 O O . ILE A 1 146 ? 1.271 5.706 3.311 1.00 92.75 146 ILE A O 1
ATOM 1158 N N . LEU A 1 147 ? -0.149 7.257 2.522 1.00 93.50 147 LEU A N 1
ATOM 1159 C CA . LEU A 1 147 ? -0.737 7.648 3.792 1.00 93.50 147 LEU A CA 1
ATOM 1160 C C . LEU A 1 147 ? -2.121 7.014 3.925 1.00 93.50 147 LEU A C 1
ATOM 1162 O O . LEU A 1 147 ? -2.959 7.172 3.040 1.00 93.50 147 LEU A O 1
ATOM 1166 N N . VAL A 1 148 ? -2.355 6.331 5.041 1.00 93.81 148 VAL A N 1
ATOM 1167 C CA . VAL A 1 148 ? -3.672 5.831 5.451 1.00 93.81 148 VAL A CA 1
ATOM 1168 C C . VAL A 1 148 ? -4.210 6.728 6.537 1.00 93.81 148 VAL A C 1
ATOM 1170 O O . VAL A 1 148 ? -3.503 7.001 7.506 1.00 93.81 148 VAL A O 1
ATOM 1173 N N . ARG A 1 149 ? -5.463 7.146 6.392 1.00 94.62 149 ARG A N 1
ATOM 1174 C CA . ARG A 1 149 ? -6.216 7.861 7.419 1.00 94.62 149 ARG A CA 1
ATOM 1175 C C . ARG A 1 149 ? -7.374 7.005 7.897 1.00 94.62 149 ARG A C 1
ATOM 1177 O O . ARG A 1 149 ? -8.123 6.516 7.058 1.00 94.62 149 ARG A O 1
ATOM 1184 N N . SER A 1 150 ? -7.502 6.855 9.212 1.00 94.38 150 SER A N 1
ATOM 1185 C CA . SER A 1 150 ? -8.631 6.180 9.856 1.00 94.38 150 SER A CA 1
ATOM 1186 C C . SER A 1 150 ? -9.615 7.195 10.415 1.00 94.38 150 SER A C 1
ATOM 1188 O O . SER A 1 150 ? -9.218 8.102 11.163 1.00 94.38 150 SER A O 1
ATOM 1190 N N . TYR A 1 151 ? -10.886 7.042 10.049 1.00 93.31 151 TYR A N 1
ATOM 1191 C CA . TYR A 1 151 ? -11.972 7.908 10.477 1.00 93.31 151 TYR A CA 1
ATOM 1192 C C . TYR A 1 151 ? -12.993 7.149 11.314 1.00 93.31 151 TYR A C 1
ATOM 1194 O O . TYR A 1 151 ? -13.714 6.275 10.829 1.00 93.31 151 TYR A O 1
ATOM 1202 N N . ARG A 1 152 ? -13.123 7.570 12.570 1.00 89.81 152 ARG A N 1
ATOM 1203 C CA . ARG A 1 152 ? -14.125 7.057 13.499 1.00 89.81 152 ARG A CA 1
ATOM 1204 C C . ARG A 1 152 ? -15.273 8.043 13.593 1.00 89.81 152 ARG A C 1
ATOM 1206 O O . ARG A 1 152 ? -15.080 9.181 14.024 1.00 89.81 152 ARG A O 1
ATOM 1213 N N . ASN A 1 153 ? -16.474 7.609 13.212 1.00 88.44 153 ASN A N 1
ATOM 1214 C CA . ASN A 1 153 ? -17.672 8.460 13.168 1.00 88.44 153 ASN A CA 1
ATOM 1215 C C . ASN A 1 153 ? -17.455 9.762 12.362 1.00 88.44 153 ASN A C 1
ATOM 1217 O O . ASN A 1 153 ? -17.928 10.828 12.755 1.00 88.44 153 ASN A O 1
ATOM 1221 N N . GLY A 1 154 ? -16.678 9.689 11.275 1.00 89.62 154 GLY A N 1
ATOM 1222 C CA . GLY A 1 154 ? -16.335 10.829 10.417 1.00 89.62 154 GLY A CA 1
ATOM 1223 C C . GLY A 1 154 ? -15.277 11.797 10.959 1.00 89.62 154 GLY A C 1
ATOM 1224 O O . GLY A 1 154 ? -14.952 12.775 10.288 1.00 89.62 154 GLY A O 1
ATOM 1225 N N . GLU A 1 155 ? -14.698 11.547 12.135 1.00 91.25 155 GLU A N 1
ATOM 1226 C CA . GLU A 1 155 ? -13.544 12.301 12.633 1.00 91.25 155 GLU A CA 1
ATOM 1227 C C . GLU A 1 155 ? -12.241 11.564 12.326 1.00 91.25 155 GLU A C 1
ATOM 1229 O O . GLU A 1 155 ? -12.170 10.352 12.496 1.00 91.25 155 GLU A O 1
ATOM 1234 N N . LEU A 1 156 ? -11.185 12.291 11.950 1.00 92.50 156 LEU A N 1
ATOM 1235 C CA . LEU A 1 156 ? -9.845 11.718 11.802 1.00 92.50 156 LEU A CA 1
ATOM 1236 C C . LEU A 1 156 ? -9.291 11.316 13.174 1.00 92.50 156 LEU A C 1
ATOM 1238 O O . LEU A 1 156 ? -9.172 12.158 14.069 1.00 92.50 156 LEU A O 1
ATOM 1242 N N . TRP A 1 157 ? -8.936 10.044 13.333 1.00 92.88 157 TRP A N 1
ATOM 1243 C CA . TRP A 1 157 ? -8.372 9.512 14.576 1.00 92.88 157 TRP A CA 1
ATOM 1244 C C . TRP A 1 157 ? -6.928 9.070 14.422 1.00 92.88 157 TRP A C 1
ATOM 1246 O O . TRP A 1 157 ? -6.132 9.266 15.346 1.00 92.88 157 TRP A O 1
ATOM 1256 N N . GLU A 1 158 ? -6.590 8.491 13.273 1.00 94.56 158 GLU A N 1
ATOM 1257 C CA . GLU A 1 158 ? -5.278 7.894 13.064 1.00 94.56 158 GLU A CA 1
ATOM 1258 C C . GLU A 1 158 ? -4.750 8.170 11.666 1.00 94.56 158 GLU A C 1
ATOM 1260 O O . GLU A 1 158 ? -5.499 8.262 10.694 1.00 94.56 158 GLU A O 1
ATOM 1265 N N . GLU A 1 159 ? -3.432 8.277 11.579 1.00 94.81 159 GLU A N 1
ATOM 1266 C CA . GLU A 1 159 ? -2.699 8.390 10.327 1.00 94.81 159 GLU A CA 1
ATOM 1267 C C . GLU A 1 159 ? -1.534 7.405 10.358 1.00 94.81 159 GLU A C 1
ATOM 1269 O O . GLU A 1 159 ? -0.879 7.269 11.387 1.00 94.81 159 GLU A O 1
ATOM 1274 N N . SER A 1 160 ? -1.240 6.724 9.253 1.00 93.81 160 SER A N 1
ATOM 1275 C CA . SER A 1 160 ? -0.105 5.800 9.163 1.00 93.81 160 SER A CA 1
ATOM 1276 C C . SER A 1 160 ? 0.532 5.849 7.784 1.00 93.81 160 SER A C 1
ATOM 1278 O O . SER A 1 160 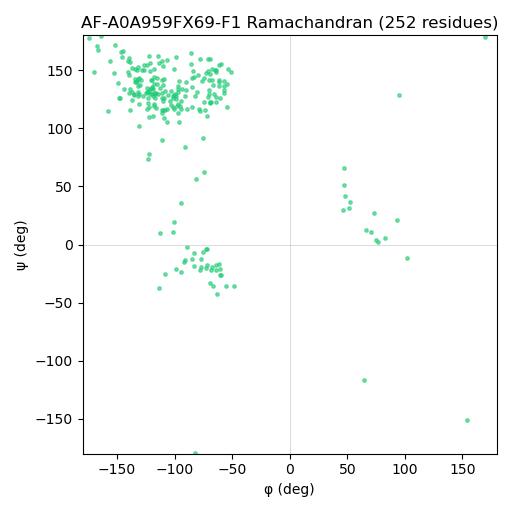? -0.163 5.819 6.771 1.00 93.81 160 SER A O 1
ATOM 1280 N N . ILE A 1 161 ? 1.861 5.932 7.739 1.00 93.12 161 ILE A N 1
ATOM 1281 C CA . ILE A 1 161 ? 2.630 5.989 6.492 1.00 93.12 161 ILE A CA 1
ATOM 1282 C C . ILE A 1 161 ? 3.208 4.607 6.173 1.00 93.12 161 ILE A C 1
ATOM 1284 O O . ILE A 1 161 ? 3.916 4.020 6.994 1.00 93.12 161 ILE A O 1
ATOM 1288 N N . ARG A 1 162 ? 2.985 4.130 4.945 1.00 91.50 162 ARG A N 1
ATOM 1289 C CA . ARG A 1 162 ? 3.707 3.012 4.318 1.00 91.50 162 ARG A CA 1
ATOM 1290 C C . ARG A 1 162 ? 4.633 3.584 3.254 1.00 91.50 162 ARG A C 1
ATOM 1292 O O . ARG A 1 162 ? 4.168 4.188 2.299 1.00 91.50 162 ARG A O 1
ATOM 1299 N N . ASP A 1 163 ? 5.938 3.416 3.431 1.00 92.81 163 ASP A N 1
ATOM 1300 C CA . ASP A 1 163 ? 6.968 3.824 2.469 1.00 92.81 163 ASP A CA 1
ATOM 1301 C C . ASP A 1 163 ? 7.602 2.565 1.876 1.00 92.81 163 ASP A C 1
ATOM 1303 O O . ASP A 1 163 ? 8.175 1.740 2.592 1.00 92.81 163 ASP A O 1
ATOM 1307 N N . MET A 1 164 ? 7.429 2.384 0.572 1.00 91.81 164 MET A N 1
ATOM 1308 C CA . MET A 1 164 ? 7.781 1.171 -0.152 1.00 91.81 164 MET A CA 1
ATOM 1309 C C . MET A 1 164 ? 8.986 1.418 -1.046 1.00 91.81 164 MET A C 1
ATOM 1311 O O . MET A 1 164 ? 9.120 2.475 -1.663 1.00 91.81 164 MET A O 1
ATOM 1315 N N . LEU A 1 165 ? 9.849 0.410 -1.138 1.00 93.19 165 LEU A N 1
ATOM 1316 C CA . LEU A 1 165 ? 10.942 0.358 -2.098 1.00 93.19 165 LEU A CA 1
ATOM 1317 C C . LEU A 1 165 ? 10.610 -0.708 -3.140 1.00 93.19 165 LEU A C 1
ATOM 1319 O O . LEU A 1 165 ? 10.684 -1.896 -2.836 1.00 93.19 165 LEU A O 1
ATOM 1323 N N . ILE A 1 166 ? 10.302 -0.274 -4.355 1.00 94.50 166 ILE A N 1
ATOM 1324 C CA . ILE A 1 166 ? 9.915 -1.126 -5.475 1.00 94.50 166 ILE A CA 1
ATOM 1325 C C . ILE A 1 166 ? 11.165 -1.389 -6.329 1.00 94.50 166 ILE A C 1
ATOM 1327 O O . ILE A 1 166 ? 11.641 -0.475 -7.013 1.00 94.50 166 ILE A O 1
ATOM 1331 N N . PRO A 1 167 ? 11.766 -2.592 -6.281 1.00 94.62 167 PRO A N 1
ATOM 1332 C CA . PRO A 1 167 ? 12.672 -3.047 -7.327 1.00 94.62 167 PRO A CA 1
ATOM 1333 C C . PRO A 1 167 ? 11.917 -3.195 -8.652 1.00 94.62 167 PRO A C 1
ATOM 1335 O O . PRO A 1 167 ? 10.964 -3.966 -8.744 1.00 94.62 167 PRO A O 1
ATOM 1338 N N . VAL A 1 168 ? 12.380 -2.485 -9.675 1.00 95.50 168 VAL A N 1
ATOM 1339 C CA . VAL A 1 168 ? 12.021 -2.709 -11.076 1.00 95.50 168 VAL A CA 1
ATOM 1340 C C . VAL A 1 168 ? 13.119 -3.556 -11.699 1.00 95.50 168 VAL A C 1
ATOM 1342 O O . VAL A 1 168 ? 14.280 -3.144 -11.694 1.00 95.50 168 VAL A O 1
ATOM 1345 N N . ILE A 1 169 ? 12.750 -4.720 -12.217 1.00 93.62 169 ILE A N 1
ATOM 1346 C CA . ILE A 1 169 ? 13.648 -5.638 -12.923 1.00 93.62 169 ILE A CA 1
ATOM 1347 C C . ILE A 1 169 ? 13.371 -5.626 -14.430 1.00 93.62 169 ILE A C 1
ATOM 1349 O O . ILE A 1 169 ? 12.291 -5.232 -14.865 1.00 93.62 169 ILE A O 1
ATOM 1353 N N . ASP A 1 170 ? 14.357 -6.044 -15.217 1.00 92.88 170 ASP A N 1
ATOM 1354 C CA . ASP A 1 170 ? 14.226 -6.273 -16.659 1.00 92.88 170 ASP A CA 1
ATOM 1355 C C . ASP A 1 170 ? 14.630 -7.722 -16.963 1.00 92.88 170 ASP A C 1
ATOM 1357 O O . ASP A 1 170 ? 15.741 -8.017 -17.409 1.00 92.88 170 ASP A O 1
ATOM 1361 N N . GLU A 1 171 ? 13.756 -8.660 -16.592 1.00 87.25 171 GLU A N 1
ATOM 1362 C CA . GLU A 1 171 ? 13.958 -10.091 -16.831 1.00 87.25 171 GLU A CA 1
ATOM 1363 C C . GLU A 1 171 ? 12.989 -10.619 -17.895 1.00 87.25 171 GLU A C 1
ATOM 1365 O O . GLU A 1 171 ? 11.888 -10.108 -18.071 1.00 87.25 171 GLU A O 1
ATOM 1370 N N . ALA A 1 172 ? 13.378 -11.685 -18.598 1.00 84.00 172 ALA A N 1
ATOM 1371 C CA . ALA A 1 172 ? 12.489 -12.413 -19.505 1.00 84.00 172 ALA A CA 1
ATOM 1372 C C . ALA A 1 172 ? 11.595 -13.396 -18.719 1.00 84.00 172 ALA A C 1
ATOM 1374 O O . ALA A 1 172 ? 11.653 -14.603 -18.949 1.00 84.00 172 ALA A O 1
ATOM 1375 N N . ASN A 1 173 ? 10.850 -12.872 -17.745 1.00 83.56 173 ASN A N 1
ATOM 1376 C CA . ASN A 1 173 ? 9.848 -13.582 -16.953 1.00 83.56 173 ASN A CA 1
ATOM 1377 C C . ASN A 1 173 ? 8.629 -12.673 -16.829 1.00 83.56 173 ASN A C 1
ATOM 1379 O O . ASN A 1 173 ? 8.754 -11.534 -16.374 1.00 83.56 173 ASN A O 1
ATOM 1383 N N . GLU A 1 174 ? 7.468 -13.162 -17.228 1.00 83.19 174 GLU A N 1
ATOM 1384 C CA . GLU A 1 174 ? 6.227 -12.409 -17.135 1.00 83.19 174 GLU A CA 1
ATOM 1385 C C . GLU A 1 174 ? 5.609 -12.596 -15.742 1.00 83.19 174 GLU A C 1
ATOM 1387 O O . GLU A 1 174 ? 6.042 -13.427 -14.941 1.00 83.19 174 GLU A O 1
ATOM 1392 N N . ALA A 1 175 ? 4.650 -11.745 -15.381 1.00 84.75 175 ALA A N 1
ATOM 1393 C CA . ALA A 1 175 ? 3.905 -11.947 -14.145 1.00 84.75 175 ALA A CA 1
ATOM 1394 C C . ALA A 1 175 ? 2.930 -13.129 -14.319 1.00 84.75 175 ALA A C 1
ATOM 1396 O O . ALA A 1 175 ? 2.377 -13.295 -15.410 1.00 84.75 175 ALA A O 1
ATOM 1397 N N . PRO A 1 176 ? 2.645 -13.909 -13.260 1.00 89.44 176 PRO A N 1
ATOM 1398 C CA . PRO A 1 176 ? 1.595 -14.915 -13.313 1.00 89.44 176 PRO A CA 1
ATOM 1399 C C . PRO A 1 176 ? 0.253 -14.285 -13.692 1.00 89.44 176 PRO A C 1
ATOM 1401 O O . PRO A 1 176 ? -0.107 -13.213 -13.200 1.00 89.44 176 PRO A O 1
ATOM 1404 N N . VAL A 1 177 ? -0.518 -14.981 -14.519 1.00 90.88 177 VAL A N 1
ATOM 1405 C CA . VAL A 1 177 ? -1.886 -14.587 -14.864 1.00 90.88 177 VAL A CA 1
ATOM 1406 C C . VAL A 1 177 ? -2.830 -15.114 -13.792 1.00 90.88 177 VAL A C 1
ATOM 1408 O O . VAL A 1 177 ? -2.700 -16.265 -13.374 1.00 90.88 177 VAL A O 1
ATOM 1411 N N . ILE A 1 178 ? -3.773 -14.278 -13.353 1.00 91.06 178 ILE A N 1
ATOM 1412 C CA . ILE A 1 178 ? -4.834 -14.633 -12.406 1.00 91.06 178 ILE A CA 1
ATOM 1413 C C . ILE A 1 178 ? -6.180 -14.468 -13.113 1.00 91.06 178 ILE A C 1
ATOM 1415 O O . ILE A 1 178 ? -6.486 -13.390 -13.616 1.00 91.06 178 ILE A O 1
ATOM 1419 N N . ASP A 1 179 ? -6.991 -15.520 -13.094 1.00 91.50 179 ASP A N 1
ATOM 1420 C CA . ASP A 1 179 ? -8.358 -15.535 -13.605 1.00 91.50 179 ASP A CA 1
ATOM 1421 C C . ASP A 1 179 ? -9.347 -15.698 -12.447 1.00 91.50 179 ASP A C 1
ATOM 1423 O O . ASP A 1 179 ? -9.167 -16.558 -11.581 1.00 91.50 179 ASP A O 1
ATOM 1427 N N . LEU A 1 180 ? -10.416 -14.899 -12.454 1.00 89.94 180 LEU A N 1
ATOM 1428 C CA . LEU A 1 180 ? -11.523 -14.953 -11.495 1.00 89.94 180 LEU A CA 1
ATOM 1429 C C . LEU A 1 180 ? -12.789 -15.453 -12.197 1.00 89.94 180 LEU A C 1
ATOM 1431 O O . LEU A 1 180 ? -13.040 -15.120 -13.353 1.00 89.94 180 LEU A O 1
ATOM 1435 N N . ILE A 1 181 ? -13.588 -16.276 -11.520 1.00 87.94 181 ILE A N 1
ATOM 1436 C CA . ILE A 1 181 ? -14.817 -16.851 -12.077 1.00 87.94 181 ILE A CA 1
ATOM 1437 C C . ILE A 1 181 ? -15.927 -16.822 -11.012 1.00 87.94 181 ILE A C 1
ATOM 1439 O O . ILE A 1 181 ? -15.809 -17.560 -10.023 1.00 87.94 181 ILE A O 1
ATOM 1443 N N . PRO A 1 182 ? -17.024 -16.063 -11.220 1.00 84.19 182 PRO A N 1
ATOM 1444 C CA . PRO A 1 182 ? -17.263 -15.119 -12.326 1.00 84.19 182 PRO A CA 1
ATOM 1445 C C . PRO A 1 182 ? -16.460 -13.810 -12.167 1.00 84.19 182 PRO A C 1
ATOM 1447 O O . PRO A 1 182 ? -16.289 -13.326 -11.052 1.00 84.19 182 PRO A O 1
ATOM 1450 N N . ILE A 1 183 ? -15.967 -13.235 -13.272 1.00 75.00 183 ILE A N 1
ATOM 1451 C CA . ILE A 1 183 ? -15.234 -11.945 -13.283 1.00 75.00 183 ILE A CA 1
ATOM 1452 C C . ILE A 1 183 ? -16.150 -10.751 -13.581 1.00 75.00 183 ILE A C 1
ATOM 1454 O O . ILE A 1 183 ? -15.856 -9.613 -13.233 1.00 75.00 183 ILE A O 1
ATOM 1458 N N . ASP A 1 184 ? -17.274 -11.018 -14.234 1.00 74.06 184 ASP A N 1
ATOM 1459 C CA . ASP A 1 184 ? -18.206 -10.059 -14.820 1.00 74.06 184 ASP A CA 1
ATOM 1460 C C . ASP A 1 184 ? -19.038 -9.273 -13.795 1.00 74.06 184 ASP A C 1
ATOM 1462 O O . ASP A 1 184 ? -19.752 -8.343 -14.166 1.00 74.06 184 ASP A O 1
ATOM 1466 N N . GLU A 1 185 ? -18.897 -9.587 -12.508 1.00 69.00 185 GLU A N 1
ATOM 1467 C CA . GLU A 1 185 ? -19.645 -8.958 -11.418 1.00 69.00 185 GLU A CA 1
ATOM 1468 C C . GLU A 1 185 ? -18.764 -8.102 -10.481 1.00 69.00 185 GLU A C 1
ATOM 1470 O O . GLU A 1 185 ? -19.233 -7.662 -9.436 1.00 69.00 185 GLU A O 1
ATOM 1475 N N . MET A 1 186 ? -17.495 -7.831 -10.827 1.00 75.00 186 MET A N 1
ATOM 1476 C CA . MET A 1 186 ? -16.583 -7.034 -9.986 1.00 75.00 186 MET A CA 1
ATOM 1477 C C . MET A 1 186 ? -16.500 -5.548 -10.415 1.00 75.00 186 MET A C 1
ATOM 1479 O O . MET A 1 186 ? -16.355 -5.280 -11.608 1.00 75.00 186 MET A O 1
ATOM 1483 N N . PRO A 1 187 ? -16.531 -4.572 -9.475 1.00 78.25 187 PRO A N 1
ATOM 1484 C CA . PRO A 1 187 ? -16.737 -4.737 -8.033 1.00 78.25 187 PRO A CA 1
ATOM 1485 C C . PRO A 1 187 ? -18.177 -5.153 -7.690 1.00 78.25 187 PRO A C 1
ATOM 1487 O O . PRO A 1 187 ? -19.138 -4.658 -8.277 1.00 78.25 187 PRO A O 1
ATOM 1490 N N . LEU A 1 188 ? -18.311 -6.036 -6.698 1.00 83.31 188 LEU A N 1
ATOM 1491 C CA . LEU A 1 188 ? -19.599 -6.550 -6.233 1.00 83.31 188 LEU A CA 1
ATOM 1492 C C . LEU A 1 188 ? -20.271 -5.550 -5.283 1.00 83.31 188 LEU A C 1
ATOM 1494 O O . LEU A 1 188 ? -19.663 -5.101 -4.310 1.00 83.31 188 LEU A O 1
ATOM 1498 N N . CYS A 1 189 ? -21.550 -5.257 -5.515 1.00 86.12 189 CYS A N 1
ATOM 1499 C CA . CYS A 1 189 ? -22.416 -4.621 -4.522 1.00 86.12 189 CYS A CA 1
ATOM 1500 C C . CYS A 1 189 ? -23.242 -5.706 -3.831 1.00 86.12 189 CYS A C 1
ATOM 1502 O O . CYS A 1 189 ? -24.000 -6.402 -4.502 1.00 86.12 189 CYS A O 1
ATOM 1504 N N . VAL A 1 190 ? -23.092 -5.843 -2.513 1.00 90.75 190 VAL A N 1
ATOM 1505 C CA . VAL A 1 19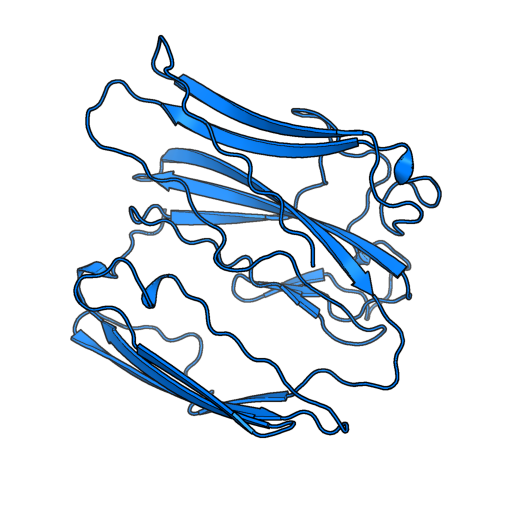0 ? -23.743 -6.897 -1.721 1.00 90.75 190 VAL A CA 1
ATOM 1506 C C . VAL A 1 190 ? -24.476 -6.315 -0.520 1.00 90.75 190 VAL A C 1
ATOM 1508 O O . VAL A 1 190 ? -24.070 -5.289 0.030 1.00 90.75 190 VAL A O 1
ATOM 1511 N N . GLU A 1 191 ? -25.543 -6.981 -0.101 1.00 93.75 191 GLU A N 1
ATOM 1512 C CA . GLU A 1 191 ? -26.370 -6.636 1.051 1.00 93.75 191 GLU A CA 1
ATOM 1513 C C . GLU A 1 191 ? -26.279 -7.703 2.151 1.00 93.75 191 GLU A C 1
ATOM 1515 O O . GLU A 1 191 ? -25.860 -8.841 1.938 1.00 93.75 191 GLU A O 1
ATOM 1520 N N . VAL A 1 192 ? -26.687 -7.338 3.370 1.00 95.25 192 VAL A N 1
ATOM 1521 C CA . VAL A 1 192 ? -26.758 -8.293 4.484 1.00 95.25 192 VAL A CA 1
ATOM 1522 C C . VAL A 1 192 ? -27.726 -9.426 4.140 1.00 95.25 192 VAL A C 1
ATOM 1524 O O . VAL A 1 192 ? -28.897 -9.189 3.849 1.00 95.25 192 VAL A O 1
ATOM 1527 N N . GLY A 1 193 ? -27.243 -10.661 4.256 1.00 95.00 193 GLY A N 1
ATOM 1528 C CA . GLY A 1 193 ? -27.957 -11.881 3.883 1.00 95.00 193 GLY A CA 1
ATOM 1529 C C . GLY A 1 193 ? -27.524 -12.467 2.539 1.00 95.00 193 GLY A C 1
ATOM 1530 O O . GLY A 1 193 ? -27.871 -13.617 2.263 1.00 95.00 193 GLY A O 1
ATOM 1531 N N . ASP A 1 194 ? -26.746 -11.734 1.738 1.00 95.69 194 ASP A N 1
ATOM 1532 C CA . ASP A 1 194 ? -26.180 -12.260 0.500 1.00 95.69 194 ASP A CA 1
ATOM 1533 C C . ASP A 1 194 ? -25.106 -13.319 0.771 1.00 95.69 194 ASP A C 1
ATOM 1535 O O . ASP A 1 194 ? -24.508 -13.410 1.848 1.00 95.69 194 ASP A O 1
ATOM 1539 N N . THR A 1 195 ? -24.844 -14.141 -0.243 1.00 95.44 195 THR A N 1
ATOM 1540 C CA . THR A 1 195 ? -23.727 -15.085 -0.253 1.00 95.44 195 THR A CA 1
ATOM 1541 C C . THR A 1 195 ? -22.864 -14.810 -1.472 1.00 95.44 195 THR A C 1
ATOM 1543 O O . THR A 1 195 ? -23.343 -14.887 -2.602 1.00 95.44 195 THR A O 1
ATOM 1546 N N . VAL A 1 196 ? -21.587 -14.523 -1.240 1.00 94.19 196 VAL A N 1
ATOM 1547 C CA . VAL A 1 196 ? -20.596 -14.298 -2.292 1.00 94.19 196 VAL A CA 1
ATOM 1548 C C . VAL A 1 196 ? -19.756 -15.547 -2.460 1.00 94.19 196 VAL A C 1
ATOM 1550 O O . VAL A 1 196 ? -19.143 -16.030 -1.505 1.00 94.19 196 VAL A O 1
ATOM 1553 N N . THR A 1 197 ? -19.692 -16.050 -3.691 1.00 93.94 197 THR A N 1
ATOM 1554 C CA . THR A 1 197 ? -18.823 -17.171 -4.047 1.00 93.94 197 THR A CA 1
ATOM 1555 C C . THR A 1 197 ? -18.139 -16.926 -5.373 1.00 93.94 197 THR A C 1
ATOM 1557 O O . THR A 1 197 ? -18.809 -16.641 -6.363 1.00 93.94 197 THR A O 1
ATOM 1560 N N . PHE A 1 198 ? -16.829 -17.127 -5.414 1.00 93.50 198 PHE A N 1
ATOM 1561 C CA . PHE A 1 198 ? -16.083 -17.178 -6.664 1.00 93.50 198 PHE A CA 1
ATOM 1562 C C . PHE A 1 198 ? -14.938 -18.179 -6.557 1.00 93.50 198 PHE A C 1
ATOM 1564 O O . PHE A 1 198 ? -14.516 -18.583 -5.471 1.00 93.50 198 PHE A O 1
ATOM 1571 N N . SER A 1 199 ? -14.444 -18.595 -7.712 1.00 94.81 199 SER A N 1
ATOM 1572 C CA . SER A 1 199 ? -13.218 -19.375 -7.834 1.00 94.81 199 SER A CA 1
ATOM 1573 C C . SER A 1 199 ? -12.159 -18.558 -8.552 1.00 94.81 199 SER A C 1
ATOM 1575 O O . SER A 1 199 ? -12.482 -17.631 -9.294 1.00 94.81 199 SER A O 1
ATOM 1577 N N . TYR A 1 200 ? -10.898 -18.894 -8.316 1.00 94.19 200 TYR A N 1
ATOM 1578 C CA . TYR A 1 200 ? -9.773 -18.325 -9.043 1.00 94.19 200 TYR A CA 1
ATOM 1579 C C . TYR A 1 200 ? -8.826 -19.418 -9.493 1.00 94.19 200 TYR A C 1
ATOM 1581 O O . TYR A 1 200 ? -8.660 -20.444 -8.827 1.00 94.19 200 TYR A O 1
ATOM 1589 N N . SER A 1 201 ? -8.171 -19.163 -10.612 1.00 95.06 201 SER A N 1
ATOM 1590 C CA . SER A 1 201 ? -7.011 -19.911 -11.066 1.00 95.06 201 SER A CA 1
ATOM 1591 C C . SER A 1 201 ? -5.874 -18.953 -11.344 1.00 95.06 201 SER A C 1
ATOM 1593 O O . SER A 1 201 ? -6.095 -17.807 -11.716 1.00 95.06 201 SER A O 1
ATOM 1595 N N . PHE A 1 202 ? -4.651 -19.424 -11.164 1.00 94.19 202 PHE A N 1
ATOM 1596 C CA . PHE A 1 202 ? -3.468 -18.669 -11.531 1.00 94.19 202 PHE A CA 1
ATOM 1597 C C . PHE A 1 202 ? -2.435 -19.586 -12.158 1.00 94.19 202 PHE A C 1
ATOM 1599 O O . PHE A 1 202 ? -2.318 -20.760 -11.794 1.00 94.19 202 PHE A O 1
ATOM 1606 N N . SER A 1 203 ? -1.684 -19.055 -13.112 1.00 94.06 203 SER A N 1
ATOM 1607 C CA . SER A 1 203 ? -0.627 -19.794 -13.791 1.00 94.06 203 SER A CA 1
ATOM 1608 C C . SER A 1 203 ? 0.454 -18.865 -14.301 1.00 94.06 203 SER A C 1
ATOM 1610 O O . SER A 1 203 ? 0.171 -17.750 -14.727 1.00 94.06 203 SER A O 1
ATOM 1612 N N . ASP A 1 204 ? 1.675 -19.369 -14.305 1.00 92.00 204 ASP A N 1
ATOM 1613 C CA . ASP A 1 204 ? 2.839 -18.713 -14.881 1.00 92.00 204 ASP A CA 1
ATOM 1614 C C . ASP A 1 204 ? 3.354 -19.588 -16.029 1.00 92.00 204 ASP A C 1
ATOM 1616 O O . ASP A 1 204 ? 3.462 -20.814 -15.893 1.00 92.00 204 ASP A O 1
ATOM 1620 N N . THR A 1 205 ? 3.572 -18.985 -17.197 1.00 88.00 205 THR A N 1
ATOM 1621 C CA . THR A 1 205 ? 3.996 -19.703 -18.405 1.00 88.00 205 THR A CA 1
ATOM 1622 C C . THR A 1 205 ? 5.446 -20.165 -18.333 1.00 88.00 205 THR A C 1
ATOM 1624 O O . THR A 1 205 ? 5.821 -21.116 -19.030 1.00 88.00 205 THR A O 1
ATOM 1627 N N . GLU A 1 206 ? 6.249 -19.561 -17.461 1.00 88.38 206 GLU A N 1
ATOM 1628 C CA . GLU A 1 206 ? 7.649 -19.883 -17.275 1.00 88.38 206 GLU A CA 1
ATOM 1629 C C . GLU A 1 206 ? 7.839 -21.041 -16.282 1.00 88.38 206 GLU A C 1
ATOM 1631 O O . GLU A 1 206 ? 7.006 -21.373 -15.433 1.00 88.38 206 GLU A O 1
ATOM 1636 N N . ALA A 1 207 ? 8.974 -21.733 -16.413 1.00 72.19 207 ALA A N 1
ATOM 1637 C CA . ALA A 1 207 ? 9.306 -22.841 -15.530 1.00 72.19 207 ALA A CA 1
ATOM 1638 C C . ALA A 1 207 ? 9.715 -22.311 -14.148 1.00 72.19 207 ALA A C 1
ATOM 1640 O O . ALA A 1 207 ? 10.766 -21.691 -13.995 1.00 72.19 207 ALA A O 1
ATOM 1641 N N . GLY A 1 208 ? 8.932 -22.631 -13.122 1.00 79.38 208 GLY A N 1
ATOM 1642 C CA . GLY A 1 208 ? 9.208 -22.203 -11.757 1.00 79.38 208 GLY A CA 1
ATOM 1643 C C . GLY A 1 208 ? 8.245 -22.812 -10.746 1.00 79.38 208 GLY A C 1
ATOM 1644 O O . GLY A 1 208 ? 7.331 -23.555 -11.097 1.00 79.38 208 GLY A O 1
ATOM 1645 N N . ASN A 1 209 ? 8.476 -22.500 -9.472 1.00 82.62 209 ASN A N 1
ATOM 1646 C CA . ASN A 1 209 ? 7.493 -22.743 -8.424 1.00 82.62 209 ASN A CA 1
ATOM 1647 C C . ASN A 1 209 ? 6.776 -21.431 -8.139 1.00 82.62 209 ASN A C 1
ATOM 1649 O O . ASN A 1 209 ? 7.437 -20.427 -7.867 1.00 82.62 209 ASN A O 1
ATOM 1653 N N . LEU A 1 210 ? 5.449 -21.467 -8.132 1.00 87.25 210 LEU A N 1
ATOM 1654 C CA . LEU A 1 210 ? 4.659 -20.361 -7.620 1.00 87.25 210 LEU A CA 1
ATOM 1655 C C . LEU A 1 210 ? 4.513 -20.458 -6.106 1.00 87.25 210 LEU A C 1
ATOM 1657 O O . LEU A 1 210 ? 4.472 -21.535 -5.510 1.00 87.25 210 LEU A O 1
ATOM 1661 N N . THR A 1 211 ? 4.412 -19.294 -5.485 1.00 88.44 211 THR A N 1
ATOM 1662 C CA . THR A 1 211 ? 3.914 -19.142 -4.124 1.00 88.44 211 THR A CA 1
ATOM 1663 C C . THR A 1 211 ? 2.751 -18.184 -4.189 1.00 88.44 211 THR A C 1
ATOM 1665 O O . THR A 1 211 ? 2.883 -17.119 -4.786 1.00 88.44 211 THR A O 1
ATOM 1668 N N . ALA A 1 212 ? 1.641 -18.551 -3.568 1.00 89.75 212 ALA A N 1
ATOM 1669 C CA . ALA A 1 212 ? 0.461 -17.717 -3.542 1.00 89.75 212 ALA A CA 1
ATOM 1670 C C . ALA A 1 212 ? -0.060 -17.611 -2.109 1.00 89.75 212 ALA A C 1
ATOM 1672 O O . ALA A 1 212 ? 0.012 -18.563 -1.327 1.00 89.75 212 ALA A O 1
ATOM 1673 N N . THR A 1 213 ? -0.539 -16.424 -1.767 1.00 89.69 213 THR A N 1
ATOM 1674 C CA . THR A 1 213 ? -1.063 -16.072 -0.450 1.00 89.69 213 THR A CA 1
ATOM 1675 C C . THR A 1 213 ? -2.359 -15.313 -0.630 1.00 89.69 213 THR A C 1
ATOM 1677 O O . THR A 1 213 ? -2.537 -14.624 -1.629 1.00 89.69 213 THR A O 1
ATOM 1680 N N . ILE A 1 214 ? -3.248 -15.424 0.351 1.00 89.62 214 ILE A N 1
ATOM 1681 C CA . ILE A 1 214 ? -4.509 -14.691 0.371 1.00 89.62 214 ILE A CA 1
ATOM 1682 C C . ILE A 1 214 ? -4.561 -13.939 1.680 1.00 89.62 214 ILE A C 1
ATOM 1684 O O . ILE A 1 214 ? -4.342 -14.521 2.744 1.00 89.62 214 ILE A O 1
ATOM 1688 N N . THR A 1 215 ? -4.856 -12.653 1.589 1.00 90.94 215 THR A N 1
ATOM 1689 C CA . THR A 1 215 ? -5.047 -11.795 2.745 1.00 90.94 215 THR A CA 1
ATOM 1690 C C . THR A 1 215 ? -6.309 -10.969 2.525 1.00 90.94 215 THR A C 1
ATOM 1692 O O . THR A 1 215 ? -6.628 -10.583 1.403 1.00 90.94 215 THR A O 1
ATOM 1695 N N . SER A 1 216 ? -7.089 -10.769 3.581 1.00 91.19 216 SER A N 1
ATOM 1696 C CA . SER A 1 216 ? -8.247 -9.877 3.575 1.00 91.19 216 SER A CA 1
ATOM 1697 C C . SER A 1 216 ? -8.740 -9.703 5.002 1.00 91.19 216 SER A C 1
ATOM 1699 O O . SER A 1 216 ? -8.655 -10.626 5.815 1.00 91.19 216 SER A O 1
ATOM 1701 N N . GLY A 1 217 ? -9.298 -8.529 5.290 1.00 89.50 217 GLY A N 1
ATOM 1702 C CA . GLY A 1 217 ? -9.967 -8.263 6.556 1.00 89.50 217 GLY A CA 1
ATOM 1703 C C . GLY A 1 217 ? -11.154 -9.191 6.805 1.00 89.50 217 GLY A C 1
ATOM 1704 O O . GLY A 1 217 ? -11.461 -9.466 7.953 1.00 89.50 217 GLY A O 1
ATOM 1705 N N . LEU A 1 218 ? -11.781 -9.719 5.747 1.00 92.12 218 LEU A N 1
ATOM 1706 C CA . LEU A 1 218 ? -12.943 -10.610 5.845 1.00 92.12 218 LEU A CA 1
ATOM 1707 C C . LEU A 1 218 ? -12.602 -12.012 6.366 1.00 92.12 218 LEU A C 1
ATOM 1709 O O . LEU A 1 218 ? -13.500 -12.732 6.788 1.00 92.12 218 LEU A O 1
ATOM 1713 N N . LEU A 1 219 ? -11.331 -12.421 6.330 1.00 92.88 219 LEU A N 1
ATOM 1714 C CA . LEU A 1 219 ? -10.917 -13.780 6.704 1.00 92.88 219 LEU A CA 1
ATOM 1715 C C . LEU A 1 219 ? -10.732 -13.962 8.217 1.00 92.88 219 LEU A C 1
ATOM 1717 O O . LEU A 1 219 ? -10.497 -15.078 8.680 1.00 92.88 219 LEU A O 1
ATOM 1721 N N . GLU A 1 220 ? -10.801 -12.886 9.002 1.00 87.50 220 GLU A N 1
ATOM 1722 C CA . GLU A 1 220 ? -10.570 -12.936 10.443 1.00 87.50 220 GLU A CA 1
ATOM 1723 C C . GLU A 1 220 ? -11.243 -11.781 11.193 1.00 87.50 220 GLU A C 1
ATOM 1725 O O . GLU A 1 220 ? -11.496 -10.715 10.649 1.00 87.50 220 GLU A O 1
ATOM 1730 N N . GLY A 1 221 ? -11.480 -11.971 12.493 1.00 82.88 221 GLY A N 1
ATOM 1731 C CA . GLY A 1 221 ? -11.993 -10.909 13.366 1.00 82.88 221 GLY A CA 1
ATOM 1732 C C . GLY A 1 221 ? -13.510 -10.699 13.327 1.00 82.88 221 GLY A C 1
ATOM 1733 O O . GLY A 1 221 ? -13.981 -9.782 13.995 1.00 82.88 221 GLY A O 1
ATOM 1734 N N . PHE A 1 222 ? -14.240 -11.557 12.614 1.00 89.69 222 PHE A N 1
ATOM 1735 C CA . PHE A 1 222 ? -15.704 -11.638 12.591 1.00 89.69 222 PHE A CA 1
ATOM 1736 C C . PHE A 1 222 ? -16.186 -12.931 13.264 1.00 89.69 222 PHE A C 1
ATOM 1738 O O . PHE A 1 222 ? -15.422 -13.899 13.351 1.00 89.69 222 PHE A O 1
ATOM 1745 N N . ASP 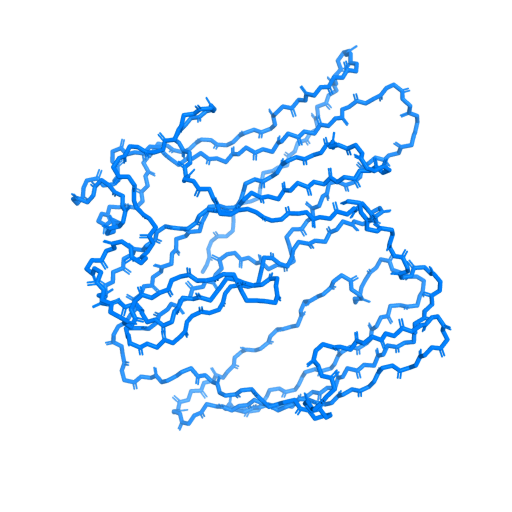A 1 223 ? -17.435 -12.955 13.732 1.00 91.56 223 ASP A N 1
ATOM 1746 C CA . ASP A 1 223 ? -18.071 -14.159 14.274 1.00 91.56 223 ASP A CA 1
ATOM 1747 C C . ASP A 1 223 ? -18.271 -15.211 13.168 1.00 91.56 223 ASP A C 1
ATOM 1749 O O . ASP A 1 223 ? -18.095 -16.408 13.420 1.00 91.56 223 ASP A O 1
ATOM 1753 N N . ASN A 1 224 ? -18.578 -14.773 11.939 1.00 92.62 224 ASN A N 1
ATOM 1754 C CA . ASN A 1 224 ? -18.647 -15.606 10.738 1.00 92.62 224 ASN A CA 1
ATOM 1755 C C . ASN A 1 224 ? -17.681 -15.103 9.643 1.00 92.62 224 ASN A C 1
ATOM 1757 O O . ASN A 1 224 ? -18.112 -14.441 8.694 1.00 92.62 224 ASN A O 1
ATOM 1761 N N . PRO A 1 225 ? -16.369 -15.389 9.753 1.00 95.00 225 PRO A N 1
ATOM 1762 C CA . PRO A 1 225 ? -15.392 -14.937 8.770 1.00 95.00 225 PRO A CA 1
ATOM 1763 C C . PRO A 1 225 ? -15.599 -15.619 7.413 1.00 95.00 225 PRO A C 1
ATOM 1765 O O . PRO A 1 225 ? -16.018 -16.776 7.323 1.00 95.00 225 PRO A O 1
ATOM 1768 N N . ALA A 1 226 ? -15.225 -14.918 6.345 1.00 96.56 226 ALA A N 1
ATOM 1769 C CA . ALA A 1 226 ? -15.121 -15.504 5.019 1.00 96.56 226 ALA A CA 1
ATOM 1770 C C . ALA A 1 226 ? -14.079 -16.633 4.996 1.00 96.56 226 ALA A C 1
ATOM 1772 O O . ALA A 1 226 ? -13.115 -16.659 5.765 1.00 96.56 226 ALA A O 1
ATOM 1773 N N . VAL A 1 227 ? -14.251 -17.559 4.059 1.00 96.75 227 VAL A N 1
ATOM 1774 C CA . VAL A 1 227 ? -13.361 -18.698 3.857 1.00 96.75 227 VAL A CA 1
ATOM 1775 C C . VAL A 1 227 ? -12.754 -18.610 2.468 1.00 96.75 227 VAL A C 1
ATOM 1777 O O . VAL A 1 227 ? -13.463 -18.470 1.475 1.00 96.75 227 VAL A O 1
ATOM 1780 N N . ALA A 1 228 ? -11.432 -18.742 2.396 1.00 96.38 228 ALA A N 1
ATOM 1781 C CA . ALA A 1 228 ? -10.704 -18.852 1.142 1.00 96.38 228 AL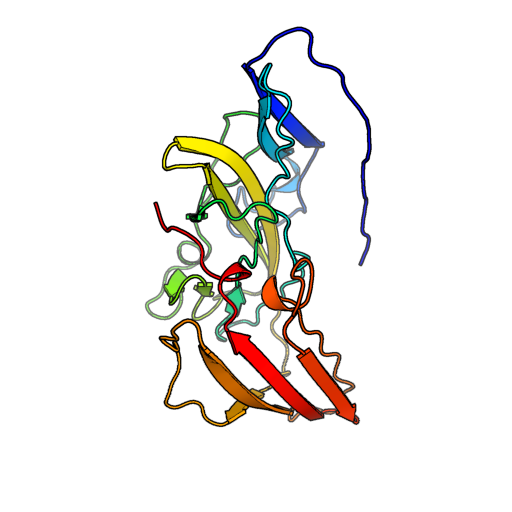A A CA 1
ATOM 1782 C C . ALA A 1 228 ? -9.771 -20.067 1.168 1.00 96.38 228 ALA A C 1
ATOM 1784 O O . ALA A 1 228 ? -9.162 -20.374 2.194 1.00 96.38 228 ALA A O 1
ATOM 1785 N N . THR A 1 229 ? -9.652 -20.760 0.039 1.00 96.38 229 THR A N 1
ATOM 1786 C CA . THR A 1 229 ? -8.805 -21.954 -0.108 1.00 96.38 229 THR A CA 1
ATOM 1787 C C . THR A 1 229 ? -7.821 -21.756 -1.238 1.00 96.38 229 THR A C 1
ATOM 1789 O O . THR A 1 229 ? -8.255 -21.392 -2.322 1.00 96.38 229 THR A O 1
ATOM 1792 N N . ILE A 1 230 ? -6.547 -22.087 -1.051 1.00 96.19 230 ILE A N 1
ATOM 1793 C CA . ILE A 1 230 ? -5.552 -21.992 -2.119 1.00 96.19 230 ILE A CA 1
ATOM 1794 C C . ILE A 1 230 ? -4.722 -23.261 -2.221 1.00 96.19 230 ILE A C 1
ATOM 1796 O O . ILE A 1 230 ? -4.131 -23.703 -1.239 1.00 96.19 230 ILE A O 1
ATOM 1800 N N . ASP A 1 231 ? -4.662 -23.811 -3.428 1.00 95.62 231 ASP A N 1
ATOM 1801 C CA . ASP A 1 231 ? -3.884 -24.997 -3.750 1.00 95.62 231 ASP A CA 1
ATOM 1802 C C . ASP A 1 231 ? -2.927 -24.675 -4.897 1.00 95.62 231 ASP A C 1
ATOM 1804 O O . ASP A 1 231 ? -3.347 -24.357 -6.010 1.00 95.62 231 ASP A O 1
ATOM 1808 N N . VAL A 1 232 ? -1.624 -24.759 -4.619 1.00 95.12 232 VAL A N 1
ATOM 1809 C CA . VAL A 1 232 ? -0.557 -24.503 -5.596 1.00 95.12 232 VAL A CA 1
ATOM 1810 C C . VAL A 1 232 ? 0.076 -25.822 -6.025 1.00 95.12 232 VAL A C 1
ATOM 1812 O O . VAL A 1 232 ? 0.509 -26.619 -5.190 1.00 95.12 232 VAL A O 1
ATOM 1815 N N . ILE A 1 233 ? 0.177 -26.041 -7.335 1.00 91.75 233 ILE A N 1
ATOM 1816 C CA . ILE A 1 233 ? 0.802 -27.210 -7.952 1.00 91.75 233 ILE A CA 1
ATOM 1817 C C . ILE A 1 233 ? 1.773 -26.733 -9.039 1.00 91.75 233 ILE A C 1
ATOM 1819 O O . ILE A 1 233 ? 1.383 -26.386 -10.155 1.00 91.75 233 ILE A O 1
ATOM 1823 N N . GLY A 1 234 ? 3.068 -26.748 -8.712 1.00 91.25 234 GLY A N 1
ATOM 1824 C CA . GLY A 1 234 ? 4.128 -26.318 -9.626 1.00 91.25 234 GLY A CA 1
ATOM 1825 C C . GLY A 1 234 ? 4.025 -24.829 -9.959 1.00 91.25 234 GLY A C 1
ATOM 1826 O O . GLY A 1 234 ? 4.153 -23.987 -9.071 1.00 91.25 234 GLY A O 1
ATOM 1827 N N . ASN A 1 235 ? 3.788 -24.525 -11.234 1.00 92.69 235 ASN A N 1
ATOM 1828 C CA . ASN A 1 235 ? 3.633 -23.174 -11.775 1.00 92.69 235 ASN A CA 1
ATOM 1829 C C . ASN A 1 235 ? 2.162 -22.770 -11.988 1.00 92.69 235 ASN A C 1
ATOM 1831 O O . ASN A 1 235 ? 1.867 -21.870 -12.768 1.00 92.69 235 ASN A O 1
ATOM 1835 N N . SER A 1 236 ? 1.225 -23.451 -11.330 1.00 94.69 236 SER A N 1
ATOM 1836 C CA . SER A 1 236 ? -0.199 -23.122 -11.397 1.00 94.69 236 SER A CA 1
ATOM 1837 C C . SER A 1 236 ? -0.888 -23.379 -10.065 1.00 94.69 236 SER A C 1
ATOM 1839 O O . SER A 1 236 ? -0.337 -24.045 -9.188 1.00 94.69 236 SER A O 1
ATOM 1841 N N . GLY A 1 237 ? -2.098 -22.872 -9.905 1.00 95.19 237 GLY A N 1
ATOM 1842 C CA . GLY A 1 237 ? -2.923 -23.181 -8.756 1.00 95.19 237 GLY A CA 1
ATOM 1843 C C . GLY A 1 237 ? -4.358 -22.733 -8.933 1.00 95.19 237 GLY A C 1
ATOM 1844 O O . GLY A 1 237 ? -4.719 -22.056 -9.897 1.00 95.19 237 GLY A O 1
ATOM 1845 N N . THR A 1 238 ? -5.183 -23.161 -7.993 1.00 96.75 238 THR A N 1
ATOM 1846 C CA . THR A 1 238 ? -6.608 -22.850 -7.963 1.00 96.75 238 THR A CA 1
ATOM 1847 C C . THR A 1 238 ? -7.051 -22.560 -6.548 1.00 96.75 238 THR A C 1
ATOM 1849 O O . THR A 1 238 ? -6.422 -22.992 -5.580 1.00 96.75 238 THR A O 1
ATOM 1852 N N . GLY A 1 239 ? -8.180 -21.885 -6.428 1.00 96.56 239 GLY A N 1
ATOM 1853 C CA . GLY A 1 239 ? -8.804 -21.670 -5.148 1.00 96.56 239 GLY A CA 1
ATOM 1854 C C . GLY A 1 239 ? -10.247 -21.227 -5.243 1.00 96.56 239 GLY A C 1
ATOM 1855 O O . GLY A 1 239 ? -10.829 -21.099 -6.321 1.00 96.56 239 GLY A O 1
ATOM 1856 N N . SER A 1 240 ? -10.830 -21.032 -4.071 1.00 96.19 240 SER A N 1
ATOM 1857 C CA . SER A 1 240 ? -12.205 -20.585 -3.920 1.00 96.19 240 SER A CA 1
ATOM 1858 C C . SER A 1 240 ? -12.306 -19.555 -2.812 1.00 96.19 240 SER A C 1
ATOM 1860 O O . SER A 1 240 ? -11.435 -19.478 -1.940 1.00 96.19 240 SER A O 1
ATOM 1862 N N . PHE A 1 241 ? -13.353 -18.751 -2.889 1.00 95.88 241 PHE A N 1
ATOM 1863 C CA . PHE A 1 241 ? -13.761 -17.802 -1.875 1.00 95.88 241 PHE A CA 1
ATOM 1864 C C . PHE A 1 241 ? -15.248 -18.001 -1.593 1.00 95.88 241 PHE A C 1
ATOM 1866 O O . PHE A 1 241 ? -16.045 -18.178 -2.517 1.00 95.88 241 PHE A O 1
ATOM 1873 N N . TYR A 1 242 ? -15.603 -17.973 -0.315 1.00 96.50 242 TYR A N 1
ATOM 1874 C CA . TYR A 1 242 ? -16.964 -18.088 0.182 1.00 96.50 242 TYR A CA 1
ATOM 1875 C C . TYR A 1 242 ? -17.170 -17.108 1.333 1.00 96.50 242 TYR A C 1
ATOM 1877 O O . TYR A 1 242 ? -16.385 -17.088 2.281 1.00 96.50 242 TYR A O 1
ATOM 1885 N N . TRP A 1 243 ? -18.240 -16.325 1.274 1.00 96.56 243 TRP A N 1
ATOM 1886 C CA . TRP A 1 243 ? -18.574 -15.352 2.306 1.00 96.56 243 TRP A CA 1
ATOM 1887 C C . TRP A 1 243 ? -20.087 -15.190 2.437 1.00 96.56 243 TRP A C 1
ATOM 1889 O O . TRP A 1 243 ? -20.772 -14.906 1.454 1.00 96.56 243 TRP A O 1
ATOM 1899 N N . GLU A 1 244 ? -20.605 -15.353 3.654 1.00 96.69 244 GLU A N 1
ATOM 1900 C CA . GLU A 1 244 ? -21.978 -14.985 4.005 1.00 96.69 244 GLU A CA 1
ATOM 1901 C C . GLU A 1 244 ? -21.982 -13.581 4.610 1.00 96.69 244 GLU A C 1
ATOM 1903 O O . GLU A 1 244 ? -21.374 -13.330 5.656 1.00 96.69 244 GLU A O 1
ATOM 1908 N N . VAL A 1 245 ? -22.685 -12.654 3.965 1.00 95.75 245 VAL A N 1
ATOM 1909 C CA . VAL A 1 245 ? -22.676 -11.244 4.352 1.00 95.75 245 VAL A CA 1
ATOM 1910 C C . VAL A 1 245 ? -23.528 -11.043 5.607 1.00 95.75 245 VAL A C 1
ATOM 1912 O O . VAL A 1 245 ? -24.737 -10.827 5.556 1.00 95.75 245 VAL A O 1
ATOM 1915 N N . GLY A 1 246 ? -22.894 -11.128 6.772 1.00 93.94 246 GLY A N 1
ATOM 1916 C CA . GLY A 1 246 ? -23.479 -10.765 8.065 1.00 93.94 246 GLY A CA 1
ATOM 1917 C C . GLY A 1 246 ? -23.520 -9.253 8.334 1.00 93.94 246 GLY A C 1
ATOM 1918 O O . GLY A 1 246 ? -22.745 -8.486 7.768 1.00 93.94 246 GLY A O 1
ATOM 1919 N N . ALA A 1 247 ? -24.386 -8.834 9.265 1.00 92.62 247 ALA A N 1
ATOM 1920 C CA . ALA A 1 247 ? -24.491 -7.437 9.711 1.00 92.62 247 ALA A CA 1
ATOM 1921 C C . ALA A 1 247 ? -23.184 -6.890 10.318 1.00 92.62 247 ALA A C 1
ATOM 1923 O O . ALA A 1 247 ? -22.935 -5.692 10.261 1.00 92.62 247 ALA A O 1
ATOM 1924 N N . GLU A 1 248 ? -22.343 -7.770 10.863 1.00 89.81 248 GLU A N 1
ATOM 1925 C CA . GLU A 1 248 ? -21.019 -7.438 11.398 1.00 89.81 248 GLU A CA 1
ATOM 1926 C C . GLU A 1 248 ? -20.032 -6.913 10.345 1.00 89.81 248 GLU A C 1
ATOM 1928 O O . GLU A 1 248 ? -19.095 -6.200 10.693 1.00 89.81 248 GLU A O 1
ATOM 1933 N N . HIS A 1 249 ? -20.253 -7.216 9.062 1.00 89.88 249 HIS A N 1
ATOM 1934 C CA . HIS A 1 249 ? -19.391 -6.759 7.970 1.00 89.88 249 HIS A CA 1
ATOM 1935 C C . HIS A 1 249 ? -19.739 -5.357 7.466 1.00 89.88 249 HIS A C 1
ATOM 1937 O O . HIS A 1 249 ? -18.976 -4.778 6.693 1.00 89.88 249 HIS A O 1
ATOM 1943 N N . VAL A 1 250 ? -20.896 -4.814 7.855 1.00 88.06 250 VAL A N 1
ATOM 1944 C CA . VAL A 1 250 ? -21.316 -3.481 7.424 1.00 88.06 250 VAL A CA 1
ATOM 1945 C C . VAL A 1 250 ? -20.403 -2.449 8.079 1.00 88.06 250 VAL A C 1
ATOM 1947 O O . VAL A 1 250 ? -20.281 -2.395 9.302 1.00 88.06 250 VAL A O 1
ATOM 1950 N N . ARG A 1 251 ? -19.755 -1.629 7.251 1.00 81.69 251 ARG A N 1
ATOM 1951 C CA . ARG A 1 251 ? -18.915 -0.509 7.679 1.00 81.69 251 ARG A CA 1
ATOM 1952 C C . ARG A 1 251 ? -19.549 0.785 7.191 1.00 81.69 251 ARG A C 1
ATOM 1954 O O . ARG A 1 251 ? -19.864 0.898 6.005 1.00 81.69 251 ARG A O 1
ATOM 1961 N N . ASP A 1 252 ? -19.707 1.758 8.079 1.00 76.50 252 ASP A N 1
ATOM 1962 C CA . ASP A 1 252 ? -20.087 3.103 7.659 1.00 76.50 252 ASP A CA 1
ATOM 1963 C C . ASP A 1 252 ? -18.908 3.747 6.919 1.00 76.50 252 ASP A C 1
ATOM 1965 O O . ASP A 1 252 ? -17.767 3.694 7.380 1.00 76.50 252 ASP A O 1
ATOM 1969 N N . GLN A 1 253 ? -19.176 4.353 5.763 1.00 71.12 253 GLN A N 1
ATOM 1970 C CA . GLN A 1 253 ? -18.179 5.126 5.026 1.00 71.12 253 GLN A CA 1
ATOM 1971 C C . GLN A 1 253 ? -18.375 6.613 5.314 1.00 71.12 253 GLN A C 1
ATOM 1973 O O . GLN A 1 253 ? -19.469 7.149 5.121 1.00 71.12 253 GLN A O 1
ATOM 1978 N N . TRP A 1 254 ? -17.301 7.260 5.762 1.00 57.62 254 TRP A N 1
ATOM 1979 C CA . TRP A 1 254 ? -17.225 8.690 6.058 1.00 57.62 254 TRP A CA 1
ATOM 1980 C C . TRP A 1 254 ? -16.074 9.327 5.295 1.00 57.62 254 TRP A C 1
ATOM 1982 O O . TRP A 1 254 ? -15.020 8.652 5.199 1.00 57.62 254 TRP A O 1
#

Solvent-accessible surface area (backbone atoms only — not comparable to full-atom values): 15007 Å² total; per-residue (Å²): 138,85,88,83,88,85,86,86,86,84,87,75,95,64,65,44,79,44,73,53,68,50,76,43,91,35,40,68,67,45,22,65,30,30,46,57,61,58,18,35,79,38,35,37,38,40,48,31,38,40,62,45,63,92,61,90,72,86,83,59,75,70,39,66,67,58,77,81,79,52,75,36,38,47,70,35,70,34,78,47,66,70,56,64,36,43,84,80,44,45,22,76,48,80,42,83,46,76,47,33,35,46,94,97,34,64,49,68,72,57,44,59,69,34,63,50,78,67,47,99,60,26,44,67,43,81,50,96,88,22,44,37,33,46,17,42,83,59,68,45,35,38,61,52,22,39,37,40,37,35,24,56,95,66,40,85,45,33,37,38,52,49,77,34,65,35,43,27,39,84,65,102,67,81,79,64,49,76,48,59,44,80,55,91,59,70,85,74,88,83,54,76,75,40,74,51,71,40,35,37,39,34,40,39,95,61,95,55,76,65,83,86,84,87,76,60,65,58,58,49,96,53,97,71,44,33,47,72,47,82,49,75,58,57,33,31,34,42,35,40,38,42,35,63,37,47,74,86,72,68,60,67,81,103

Mean predicted aligned error: 5.37 Å

Foldseek 3Di:
DDDDDDDDDDDDPDWDKDKDKDKDQADDAQAQQAPPRGRRRFIAMWIKIATDDPDPDDFDDWDAQDDLDFEAEAQAKGKAQSQTDGLVQFAKDKDWDAGARDVVHGGPRGDAQCPRVHDPQQDWDCDPNMIMGRGRHDFDKHKTKMKMFTHDVNHTGMITMDIHIYGYDHDPFDDKDKDKVPPVQPPPDDDQQDKDKIKMKIFTPDFFFDDDDDTHPQQDSDPFGKDKDWDGDGRMIMIMIIDHRHPVPDHDHD

pLDDT: mean 90.55, std 7.03, range [57.62, 98.25]

Sequence (254 aa):
FIQKVYQGTHTYDEAGTYILSFRYPGRKSGILNLNFPNSESISYYLGAAARVTDNDAPNRSPRWLEPPIDRAQVGAPFLDIPNAYDPDGDSLAYELIVPQQELGQSVPNYQYPDGVMPSPDNILNLADYSYLWDAAPLEGYYSLAILVRSYRNGELWEESIRDMLIPVIDEANEAPVIDLIPIDEMPLCVEVGDTVTFSYSFSDTEAGNLTATITSGLLEGFDNPAVATIDVIGNSGTGSFYWEVGAEHVRDQW

Secondary structure (DSSP, 8-state):
------------SSSEEEEEEEEES---TTBTTBSTT-GGGSPEEEEEEEEE-SSSS-----EESS-S---EEBTS-EEE---EE-SS--EEEEEEEPPEEETTEEPTTB--GGGSS--SS--EEEETTEEEE--B-SSEEEEEEEEEEEEETTEEEEEEEEEEEEEEE--S-PPPEEEEES-TTPSPP--TT-EEEEEEEEE-SSSS--------GGGSSSSS--EEEEEEETTEEEEEEEEE--GGG-----

Nearest PDB structures (foldseek):
  8vdl-assembly1_L  TM=2.424E-01  e=3.311E-03  Homo sapiens
  4qhu-assembly1_A  TM=2.533E-01  e=1.207E-02  Homo sapiens
  8ema-assembly1_A  TM=2.318E-01  e=3.183E-02  Mus musculus
  6wtu-assembly1_C  TM=2.463E-01  e=7.143E-02  Homo sapiens
  4glr-assembly2_K  TM=2.299E-01  e=1.364E-01  Gallus gallus